Protein AF-A0A821E1M3-F1 (afdb_monomer_lite)

Structure (mmCIF, N/CA/C/O backbone):
data_AF-A0A821E1M3-F1
#
_entry.id   AF-A0A821E1M3-F1
#
loop_
_atom_site.group_PDB
_atom_site.id
_atom_site.type_symbol
_atom_site.label_atom_id
_atom_site.label_alt_id
_atom_site.label_comp_id
_atom_site.label_asym_id
_atom_site.label_entity_id
_atom_site.label_seq_id
_atom_site.pdbx_PDB_ins_code
_atom_site.Cartn_x
_atom_site.Cartn_y
_atom_site.Cartn_z
_atom_site.occupancy
_atom_site.B_iso_or_equiv
_atom_site.auth_seq_id
_atom_site.auth_comp_id
_atom_site.auth_asym_id
_atom_site.auth_atom_id
_atom_site.pdbx_PDB_model_num
ATOM 1 N N . GLU A 1 1 ? -5.994 -6.922 -16.466 1.00 49.75 1 GLU A N 1
ATOM 2 C CA . GLU A 1 1 ? -5.304 -6.009 -17.408 1.00 49.75 1 GLU A CA 1
ATOM 3 C C . GLU A 1 1 ? -4.492 -4.964 -16.639 1.00 49.75 1 GLU A C 1
ATOM 5 O O . GLU A 1 1 ? -5.065 -4.159 -15.914 1.00 49.75 1 GLU A O 1
ATOM 10 N N . ASN A 1 2 ? -3.160 -5.047 -16.750 1.00 57.88 2 ASN A N 1
ATOM 11 C CA . ASN A 1 2 ? -2.098 -4.241 -16.118 1.00 57.88 2 ASN A CA 1
ATOM 12 C C . ASN A 1 2 ? -2.478 -3.516 -14.811 1.00 57.88 2 ASN A C 1
ATOM 14 O O . ASN A 1 2 ? -2.822 -2.329 -14.822 1.00 57.88 2 ASN A O 1
ATOM 18 N N . SER A 1 3 ? -2.377 -4.257 -13.702 1.00 73.56 3 SER A N 1
ATOM 19 C CA . SER A 1 3 ? -2.481 -3.809 -12.301 1.00 73.56 3 SER A CA 1
ATOM 20 C C . SER A 1 3 ? -1.171 -3.228 -11.743 1.00 73.56 3 SER A C 1
ATOM 22 O O . SER A 1 3 ? -1.067 -2.956 -10.548 1.00 73.56 3 SER A O 1
ATOM 24 N N . ALA A 1 4 ? -0.169 -3.040 -12.601 1.00 85.81 4 ALA A N 1
ATOM 25 C CA . ALA A 1 4 ? 1.162 -2.597 -12.226 1.00 85.81 4 ALA A CA 1
ATOM 26 C C . ALA A 1 4 ? 1.682 -1.514 -13.174 1.00 85.81 4 ALA A C 1
ATOM 28 O O . ALA A 1 4 ? 1.262 -1.408 -14.334 1.00 85.81 4 ALA A O 1
ATOM 29 N N . CYS A 1 5 ? 2.619 -0.720 -12.664 1.00 84.88 5 CYS A N 1
ATOM 30 C CA . CYS A 1 5 ? 3.373 0.256 -13.431 1.00 84.88 5 CYS A CA 1
ATOM 31 C C . CYS A 1 5 ? 4.188 -0.450 -14.516 1.00 84.88 5 CYS A C 1
ATOM 33 O O . CYS A 1 5 ? 4.948 -1.366 -14.222 1.00 84.88 5 CYS A O 1
ATOM 35 N N . ILE A 1 6 ? 4.105 0.006 -15.766 1.00 83.06 6 ILE A N 1
ATOM 36 C CA . ILE A 1 6 ? 4.853 -0.619 -16.867 1.00 83.06 6 ILE A CA 1
ATOM 37 C C . ILE A 1 6 ? 6.376 -0.421 -16.757 1.00 83.06 6 ILE A C 1
ATOM 39 O O . ILE A 1 6 ? 7.136 -1.095 -17.442 1.00 83.06 6 ILE A O 1
ATOM 43 N N . MET A 1 7 ? 6.828 0.522 -15.924 1.00 78.19 7 MET A N 1
ATOM 44 C CA . MET A 1 7 ? 8.248 0.837 -15.759 1.00 78.19 7 MET A CA 1
ATOM 45 C C . MET A 1 7 ? 8.900 0.061 -14.624 1.00 78.19 7 MET A C 1
ATOM 47 O O . MET A 1 7 ? 9.846 -0.678 -14.862 1.00 78.19 7 MET A O 1
ATOM 51 N N . CYS A 1 8 ? 8.412 0.233 -13.394 1.00 77.56 8 CYS A N 1
ATOM 52 C CA . CYS A 1 8 ? 8.989 -0.448 -12.236 1.00 77.56 8 CYS A CA 1
ATOM 53 C C . CYS A 1 8 ? 8.358 -1.814 -11.965 1.00 77.56 8 CYS A C 1
ATOM 55 O O . CYS A 1 8 ? 8.806 -2.505 -11.059 1.00 77.56 8 CYS A O 1
ATOM 57 N N . LEU A 1 9 ? 7.287 -2.179 -12.683 1.00 80.62 9 LEU A N 1
ATOM 58 C CA . LEU A 1 9 ? 6.481 -3.383 -12.436 1.00 80.62 9 LEU A CA 1
ATOM 59 C C . LEU A 1 9 ? 5.861 -3.443 -11.028 1.00 80.62 9 LEU A C 1
ATOM 61 O O . LEU A 1 9 ? 5.215 -4.427 -10.677 1.00 80.62 9 LEU A O 1
ATOM 65 N N . GLY A 1 10 ? 5.996 -2.370 -10.246 1.00 79.50 10 GLY A N 1
ATOM 66 C CA . GLY A 1 10 ? 5.374 -2.215 -8.944 1.00 79.50 10 GLY A CA 1
ATOM 67 C C . GLY A 1 10 ? 3.858 -2.142 -9.069 1.00 79.50 10 GLY A C 1
ATOM 68 O O . GLY A 1 10 ? 3.320 -1.524 -9.995 1.00 79.50 10 GLY A O 1
ATOM 69 N N . SER A 1 11 ? 3.173 -2.776 -8.119 1.00 86.38 11 SER A N 1
ATOM 70 C CA . SER A 1 11 ? 1.718 -2.696 -8.015 1.00 86.38 11 SER A CA 1
ATOM 71 C C . SER A 1 11 ? 1.287 -1.256 -7.760 1.00 86.38 11 SER A C 1
ATOM 73 O O . SER A 1 11 ? 1.957 -0.511 -7.042 1.00 86.38 11 SER A O 1
ATOM 75 N N . PHE A 1 12 ? 0.159 -0.862 -8.344 1.00 90.62 12 PHE A N 1
ATOM 76 C CA . PHE A 1 12 ? -0.435 0.426 -8.015 1.00 90.62 12 PHE A CA 1
ATOM 77 C C . PHE A 1 12 ? -0.971 0.435 -6.586 1.00 90.62 12 PHE A C 1
ATOM 79 O O . PHE A 1 12 ? -1.375 -0.594 -6.039 1.00 90.62 12 PHE A O 1
ATOM 86 N N . GLY A 1 13 ? -0.996 1.623 -6.000 1.00 88.94 13 GLY A N 1
ATOM 87 C CA . GLY A 1 13 ? -1.440 1.829 -4.637 1.00 88.94 13 GLY A CA 1
ATOM 88 C C . GLY A 1 13 ? -2.113 3.180 -4.461 1.00 88.94 13 GLY A C 1
ATOM 89 O O . GLY A 1 13 ? -2.442 3.884 -5.417 1.00 88.94 13 GLY A O 1
ATOM 90 N N . ILE A 1 14 ? -2.346 3.499 -3.197 1.00 87.44 14 ILE A N 1
ATOM 91 C CA . ILE A 1 14 ? -3.040 4.710 -2.740 1.00 87.44 14 ILE A CA 1
ATOM 92 C C . ILE A 1 14 ? -2.081 5.728 -2.114 1.00 87.44 14 ILE A C 1
ATOM 94 O O . ILE A 1 14 ? -2.495 6.834 -1.787 1.00 87.44 14 ILE A O 1
ATOM 98 N N . ILE A 1 15 ? -0.818 5.337 -1.934 1.00 88.00 15 ILE A N 1
ATOM 99 C CA . ILE A 1 15 ? 0.273 6.218 -1.525 1.00 88.00 15 ILE A CA 1
ATOM 100 C C . ILE A 1 15 ? 0.736 6.986 -2.755 1.00 88.00 15 ILE A C 1
ATOM 102 O O . ILE A 1 15 ? 0.825 6.387 -3.832 1.00 88.00 15 ILE A O 1
ATOM 106 N N . ASP A 1 16 ? 1.061 8.269 -2.592 1.00 84.44 16 ASP A N 1
ATOM 107 C CA . ASP A 1 16 ? 1.348 9.207 -3.683 1.00 84.44 16 ASP A CA 1
ATOM 108 C C . ASP A 1 16 ? 2.302 8.639 -4.739 1.00 84.44 16 ASP A C 1
ATOM 110 O O . ASP A 1 16 ? 2.003 8.695 -5.931 1.00 84.44 16 ASP A O 1
ATOM 114 N N . GLU A 1 17 ? 3.388 7.984 -4.315 1.00 83.25 17 GLU A N 1
ATOM 115 C CA . GLU A 1 17 ? 4.386 7.347 -5.188 1.00 83.25 17 GLU A CA 1
ATOM 116 C C . GLU A 1 17 ? 3.822 6.246 -6.102 1.00 83.25 17 GLU A C 1
ATOM 118 O O . GLU A 1 17 ? 4.320 6.012 -7.207 1.00 83.25 17 GLU A O 1
ATOM 123 N N . THR A 1 18 ? 2.767 5.571 -5.656 1.00 86.19 18 THR A N 1
ATOM 124 C CA . THR A 1 18 ? 2.186 4.378 -6.289 1.00 86.19 18 THR A CA 1
ATOM 125 C C . THR A 1 18 ? 0.885 4.661 -7.043 1.00 86.19 18 THR A C 1
ATOM 127 O O . THR A 1 18 ? 0.321 3.740 -7.639 1.00 86.19 18 THR A O 1
ATOM 130 N N . ILE A 1 19 ? 0.419 5.918 -7.060 1.00 90.38 19 ILE A N 1
ATOM 131 C CA . ILE A 1 19 ? -0.826 6.307 -7.736 1.00 90.38 19 ILE A CA 1
ATOM 132 C C . ILE A 1 19 ? -0.733 5.991 -9.239 1.00 90.38 19 ILE A C 1
ATOM 134 O O . ILE A 1 19 ? 0.255 6.363 -9.885 1.00 90.38 19 ILE A O 1
ATOM 138 N N . PRO A 1 20 ? -1.748 5.323 -9.822 1.00 92.31 20 PRO A N 1
ATOM 139 C CA . PRO A 1 20 ? -1.766 4.996 -11.239 1.00 92.31 20 PRO A CA 1
ATOM 140 C C . PRO A 1 20 ? -2.030 6.227 -12.110 1.00 92.31 20 PRO A C 1
ATOM 142 O O . PRO A 1 20 ? -3.026 6.933 -11.947 1.00 92.31 20 PRO A O 1
ATOM 145 N N . ARG A 1 21 ? -1.183 6.411 -13.120 1.00 91.81 21 ARG A N 1
ATOM 146 C CA . ARG A 1 21 ? -1.316 7.408 -14.184 1.00 91.81 21 ARG A CA 1
ATOM 147 C C . ARG A 1 21 ? -1.341 6.739 -15.555 1.00 91.81 21 ARG A C 1
ATOM 149 O O . ARG A 1 21 ? -0.713 5.698 -15.736 1.00 91.81 21 ARG A O 1
ATOM 156 N N . GLN A 1 22 ? -2.023 7.321 -16.535 1.00 92.94 22 GLN A N 1
ATOM 157 C CA . GLN A 1 22 ? -2.165 6.772 -17.884 1.00 92.94 22 GLN A CA 1
ATOM 158 C C . GLN A 1 22 ? -1.761 7.765 -18.964 1.00 92.94 22 GLN A C 1
ATOM 160 O O . GLN A 1 22 ? -2.096 8.947 -18.921 1.00 92.94 22 GLN A O 1
ATOM 165 N N . CYS A 1 23 ? -1.057 7.259 -19.978 1.00 90.25 23 CYS A N 1
ATOM 166 C CA . CYS A 1 23 ? -0.763 8.043 -21.164 1.00 90.25 23 CYS A CA 1
ATOM 167 C C . CYS A 1 23 ? -2.062 8.455 -21.873 1.00 90.25 23 CYS A C 1
ATOM 169 O O . CYS A 1 23 ? -2.829 7.594 -22.302 1.00 90.25 23 CYS A O 1
ATOM 171 N N . THR A 1 24 ? -2.249 9.759 -22.078 1.00 90.44 24 THR A N 1
ATOM 172 C CA . THR A 1 24 ? -3.423 10.357 -22.735 1.00 90.44 24 THR A CA 1
ATOM 173 C C . THR A 1 24 ? -3.422 10.174 -24.255 1.00 90.44 24 THR A C 1
ATOM 175 O O . THR A 1 24 ? -4.323 10.635 -24.945 1.00 90.44 24 THR A O 1
ATOM 178 N N . ASN A 1 25 ? -2.395 9.537 -24.830 1.00 88.06 25 ASN A N 1
ATOM 179 C CA . ASN A 1 25 ? -2.466 9.069 -26.212 1.00 88.06 25 ASN A CA 1
ATOM 180 C C . ASN A 1 25 ? -3.356 7.819 -26.262 1.00 88.06 25 ASN A C 1
ATOM 182 O O . ASN A 1 25 ? -2.971 6.766 -25.743 1.00 88.06 25 ASN A O 1
ATOM 186 N N . GLU A 1 26 ? -4.504 7.926 -26.932 1.00 87.19 26 GLU A N 1
ATOM 187 C CA . GLU A 1 26 ? -5.512 6.864 -27.031 1.00 87.19 26 GLU A CA 1
ATOM 188 C C . GLU A 1 26 ? -4.972 5.540 -27.580 1.00 87.19 26 GLU A C 1
ATOM 190 O O . GLU A 1 26 ? -5.452 4.479 -27.184 1.00 87.19 26 GLU A O 1
ATOM 195 N N . LYS A 1 27 ? -3.950 5.583 -28.446 1.00 87.44 27 LYS A N 1
ATOM 196 C CA . LYS A 1 27 ? -3.311 4.381 -29.009 1.00 87.44 27 LYS A CA 1
ATOM 197 C C . LYS A 1 27 ? -2.293 3.741 -28.064 1.00 87.44 27 LYS A C 1
ATOM 199 O O . LYS A 1 27 ? -1.947 2.578 -28.239 1.00 87.44 27 LYS A O 1
ATOM 204 N N . CYS A 1 28 ? -1.783 4.499 -27.093 1.00 87.44 28 CYS A N 1
ATOM 205 C CA . CYS A 1 28 ? -0.753 4.048 -26.163 1.00 87.44 28 CYS A CA 1
ATOM 206 C C . CYS A 1 28 ? -1.369 3.462 -24.897 1.00 87.44 28 CYS A C 1
ATOM 208 O O . CYS A 1 28 ? -1.129 2.298 -24.585 1.00 87.44 28 CYS A O 1
ATOM 210 N N . ARG A 1 29 ? -2.146 4.277 -24.164 1.00 87.00 29 ARG A N 1
ATOM 211 C CA . ARG A 1 29 ? -2.840 3.905 -22.915 1.00 87.00 29 ARG A CA 1
ATOM 212 C C . ARG A 1 29 ? -1.974 3.194 -21.860 1.00 87.00 29 ARG A C 1
ATOM 214 O O . ARG A 1 29 ? -2.522 2.586 -20.940 1.00 87.00 29 ARG A O 1
ATOM 221 N N . GLN A 1 30 ? -0.646 3.296 -21.956 1.00 88.75 30 GLN A N 1
ATOM 222 C CA . GLN A 1 30 ? 0.284 2.700 -20.999 1.00 88.75 30 GLN A CA 1
ATOM 223 C C . GLN A 1 30 ? 0.139 3.354 -19.629 1.00 88.75 30 GLN A C 1
ATOM 225 O O . GLN A 1 30 ? -0.131 4.556 -19.539 1.00 88.75 30 GLN A O 1
ATOM 230 N N . LYS A 1 31 ? 0.305 2.547 -18.578 1.00 90.56 31 LYS A N 1
ATOM 231 C CA . LYS A 1 31 ? 0.095 2.957 -17.191 1.00 90.56 31 LYS A CA 1
ATOM 232 C C . LYS A 1 31 ? 1.420 3.049 -16.437 1.00 90.56 31 LYS A C 1
ATOM 234 O O . LYS A 1 31 ? 2.253 2.150 -16.531 1.00 90.56 31 LYS A O 1
ATOM 239 N N . PHE A 1 32 ? 1.580 4.099 -15.650 1.00 89.31 32 PHE A N 1
ATOM 240 C CA . PHE A 1 32 ? 2.783 4.432 -14.889 1.00 89.31 32 PHE A CA 1
ATOM 241 C C . PHE A 1 32 ? 2.394 4.728 -13.443 1.00 89.31 32 PHE A C 1
ATOM 243 O O . PHE A 1 32 ? 1.283 5.188 -13.205 1.00 89.31 32 PHE A O 1
ATOM 250 N N . CYS A 1 33 ? 3.274 4.490 -12.474 1.00 90.06 33 CYS A N 1
ATOM 251 C CA . CYS A 1 33 ? 3.082 5.046 -11.135 1.00 90.06 33 CYS A CA 1
ATOM 252 C C . CYS A 1 33 ? 3.640 6.474 -11.078 1.00 90.06 33 CYS A C 1
ATOM 254 O O . CYS A 1 33 ? 4.555 6.815 -11.836 1.00 90.06 33 CYS A O 1
ATOM 256 N N . SER A 1 34 ? 3.117 7.303 -10.174 1.00 89.69 34 SER A N 1
ATOM 257 C CA . SER A 1 34 ? 3.588 8.682 -9.988 1.00 89.69 34 SER A CA 1
ATOM 258 C C . SER A 1 34 ? 5.093 8.782 -9.744 1.00 89.69 34 SER A C 1
ATOM 260 O O . SER A 1 34 ? 5.713 9.674 -10.314 1.00 89.69 34 SER A O 1
ATOM 262 N N . LYS A 1 35 ? 5.699 7.854 -8.988 1.00 87.00 35 LYS A N 1
ATOM 263 C CA . LYS A 1 35 ? 7.155 7.817 -8.758 1.00 87.00 35 LYS A CA 1
ATOM 264 C C . LYS A 1 35 ? 7.946 7.695 -10.057 1.00 87.00 35 LYS A C 1
ATOM 266 O O . LYS A 1 35 ? 8.898 8.426 -10.291 1.00 87.00 35 LYS A O 1
ATOM 271 N N . CYS A 1 36 ? 7.539 6.792 -10.946 1.00 82.56 36 CYS A N 1
ATOM 272 C CA . CYS A 1 36 ? 8.212 6.637 -12.234 1.00 82.56 36 CYS A CA 1
ATOM 273 C C . CYS A 1 36 ? 8.020 7.861 -13.137 1.00 82.56 36 CYS A C 1
ATOM 275 O O . CYS A 1 36 ? 8.939 8.235 -13.864 1.00 82.56 36 CYS A O 1
ATOM 277 N N . VAL A 1 37 ? 6.846 8.497 -13.083 1.00 84.38 37 VAL A N 1
ATOM 278 C CA . VAL A 1 37 ? 6.575 9.728 -13.839 1.00 84.38 37 VAL A CA 1
ATOM 279 C C . VAL A 1 37 ? 7.434 10.891 -13.331 1.00 84.38 37 VAL A C 1
ATOM 281 O O . VAL A 1 37 ? 8.034 11.590 -14.148 1.00 84.38 37 VAL A O 1
ATOM 284 N N . SER A 1 38 ? 7.535 11.082 -12.011 1.00 79.81 38 SER A N 1
ATOM 285 C CA . SER A 1 38 ? 8.359 12.144 -11.418 1.00 79.81 38 SER A CA 1
ATOM 286 C C . SER A 1 38 ? 9.844 11.926 -11.696 1.00 79.81 38 SER A C 1
ATOM 288 O O . SER A 1 38 ? 10.532 12.859 -12.103 1.00 79.81 38 SER A O 1
ATOM 290 N N . HIS A 1 39 ? 10.318 10.683 -11.581 1.00 74.44 39 HIS A N 1
ATOM 291 C CA . HIS A 1 39 ? 11.702 10.324 -11.877 1.00 74.44 39 HIS A CA 1
ATOM 292 C C . HIS A 1 39 ? 12.080 10.671 -13.324 1.00 74.44 39 HIS A C 1
ATOM 294 O O . HIS A 1 39 ? 13.080 11.349 -13.532 1.00 74.44 39 HIS A O 1
ATOM 300 N N . ILE A 1 40 ? 11.264 10.304 -14.325 1.00 69.44 40 ILE A N 1
ATOM 301 C CA . ILE A 1 40 ? 11.532 10.662 -15.737 1.00 69.44 40 ILE A CA 1
ATOM 302 C C . ILE A 1 40 ? 11.693 12.174 -15.925 1.00 69.44 40 ILE A C 1
ATOM 304 O O . ILE A 1 40 ? 12.551 12.607 -16.693 1.00 69.44 40 ILE A O 1
ATOM 308 N N . ARG A 1 41 ? 10.887 12.990 -15.237 1.00 65.50 41 ARG A N 1
ATOM 309 C CA . ARG A 1 41 ? 10.993 14.450 -15.345 1.00 65.50 41 ARG A CA 1
ATOM 310 C C . ARG A 1 41 ? 12.334 14.956 -14.811 1.00 65.50 41 ARG A C 1
ATOM 312 O O . ARG A 1 41 ? 12.962 15.777 -15.473 1.00 65.50 41 ARG A O 1
ATOM 319 N N . ILE A 1 42 ? 12.781 14.441 -13.664 1.00 60.59 42 ILE A N 1
ATOM 320 C CA . ILE A 1 42 ? 14.098 14.777 -13.101 1.00 60.59 42 ILE A CA 1
ATOM 321 C C . ILE A 1 42 ? 15.203 14.405 -14.105 1.00 60.59 42 ILE A C 1
ATOM 323 O O . ILE A 1 42 ? 16.077 15.228 -14.374 1.00 60.59 42 ILE A O 1
ATOM 327 N N . TYR A 1 43 ? 15.112 13.230 -14.744 1.00 57.78 43 TYR A N 1
ATOM 328 C CA . TYR A 1 43 ? 16.082 12.785 -15.760 1.00 57.78 43 TYR A CA 1
ATOM 329 C C . TYR A 1 43 ? 16.135 13.662 -17.002 1.00 57.78 43 TYR A C 1
ATOM 331 O O . TYR A 1 43 ? 17.215 13.915 -17.532 1.00 57.78 43 TYR A O 1
ATOM 339 N N . ASN A 1 44 ? 14.989 14.152 -17.471 1.00 56.19 44 ASN A N 1
ATOM 340 C CA . ASN A 1 44 ? 14.963 15.037 -18.630 1.00 56.19 44 ASN A CA 1
ATOM 341 C C . ASN A 1 44 ? 15.497 16.446 -18.288 1.00 56.19 44 ASN A C 1
ATOM 343 O O . ASN A 1 44 ? 15.669 17.266 -19.184 1.00 56.19 44 ASN A O 1
ATOM 347 N N . GLY A 1 45 ? 15.812 16.733 -17.022 1.00 57.12 45 GLY A N 1
ATOM 348 C CA . GLY A 1 45 ? 16.089 18.069 -16.514 1.00 57.12 45 GLY A CA 1
ATOM 349 C C . GLY A 1 45 ? 14.776 18.771 -16.184 1.00 57.12 45 GLY A C 1
ATOM 350 O O . GLY A 1 45 ? 13.841 18.748 -16.980 1.00 57.12 45 GLY A O 1
ATOM 351 N N . ASN A 1 46 ? 14.704 19.425 -15.021 1.00 59.34 46 ASN A N 1
ATOM 352 C CA . ASN A 1 46 ? 13.467 19.985 -14.443 1.00 59.34 46 ASN A CA 1
ATOM 353 C C . ASN A 1 46 ? 12.647 20.908 -15.379 1.00 59.34 46 ASN A C 1
ATOM 355 O O . ASN A 1 46 ? 11.459 21.126 -15.133 1.00 59.34 46 ASN A O 1
ATOM 359 N N . ASN A 1 47 ? 13.260 21.392 -16.466 1.00 63.59 47 ASN A N 1
ATOM 360 C CA . ASN A 1 47 ? 12.668 22.256 -17.488 1.00 63.59 47 ASN A CA 1
ATOM 361 C C . ASN A 1 47 ? 12.256 21.538 -18.786 1.00 63.59 47 ASN A C 1
ATOM 363 O O . ASN A 1 47 ? 11.886 22.210 -19.748 1.00 63.59 47 ASN A O 1
ATOM 367 N N . ARG A 1 48 ? 12.345 20.207 -18.870 1.00 64.88 48 ARG A N 1
ATOM 368 C CA . ARG A 1 48 ? 11.937 19.465 -20.069 1.00 64.88 48 ARG A CA 1
ATOM 369 C C . ARG A 1 48 ? 10.562 18.813 -19.903 1.00 64.88 48 ARG A C 1
ATOM 371 O O . ARG A 1 48 ? 10.230 18.339 -18.815 1.00 64.88 48 ARG A O 1
ATOM 378 N N . PRO A 1 49 ? 9.771 18.763 -20.989 1.00 71.19 49 PRO A N 1
ATOM 379 C CA . PRO A 1 49 ? 8.497 18.061 -21.006 1.00 71.19 49 PRO A CA 1
ATOM 380 C C . PRO A 1 49 ? 8.682 16.576 -20.665 1.00 71.19 49 PRO A C 1
ATOM 382 O O . PRO A 1 49 ? 9.663 15.940 -21.069 1.00 71.19 49 PRO A O 1
ATOM 385 N N . PHE A 1 50 ? 7.724 15.992 -19.940 1.00 79.75 50 PHE A N 1
ATOM 386 C CA . PHE A 1 50 ? 7.663 14.536 -19.833 1.00 79.75 50 PHE A CA 1
ATOM 387 C C . PHE A 1 50 ? 7.360 13.969 -21.223 1.00 79.75 50 PHE A C 1
ATOM 389 O O . PHE A 1 50 ? 6.418 14.402 -21.885 1.00 79.75 50 PHE A O 1
ATOM 396 N N . GLN A 1 51 ? 8.124 12.971 -21.659 1.00 81.88 51 GLN A N 1
ATOM 397 C CA . GLN A 1 51 ? 7.880 12.273 -22.915 1.00 81.88 51 GLN A CA 1
ATOM 398 C C . GLN A 1 51 ? 7.580 10.804 -22.628 1.00 81.88 51 GLN A C 1
ATOM 400 O O . GLN A 1 51 ? 8.344 10.103 -21.964 1.00 81.88 51 GLN A O 1
ATOM 405 N N . CYS A 1 52 ? 6.448 10.315 -23.132 1.00 82.06 52 CYS A N 1
ATOM 406 C CA . CYS A 1 52 ? 6.097 8.910 -22.993 1.00 82.06 52 CYS A CA 1
ATOM 407 C C . CYS A 1 52 ? 7.071 8.047 -23.806 1.00 82.06 52 CYS A C 1
ATOM 409 O O . CYS A 1 52 ? 7.016 8.055 -25.029 1.00 82.06 52 CYS A O 1
ATOM 411 N N . MET A 1 53 ? 7.875 7.217 -23.146 1.00 79.19 53 MET A N 1
ATOM 412 C CA . MET A 1 53 ? 8.854 6.333 -23.806 1.00 79.19 53 MET A CA 1
ATOM 413 C C . MET A 1 53 ? 8.267 5.309 -24.799 1.00 79.19 53 MET A C 1
ATOM 415 O O . MET A 1 53 ? 9.011 4.694 -25.551 1.00 79.19 53 MET A O 1
ATOM 419 N N . TYR A 1 54 ? 6.944 5.111 -24.811 1.00 81.19 54 TYR A N 1
ATOM 420 C CA . TYR A 1 54 ? 6.281 4.121 -25.668 1.00 81.19 54 TYR A CA 1
ATOM 421 C C . TYR A 1 54 ? 5.682 4.710 -26.945 1.00 81.19 54 TYR A C 1
ATOM 423 O O . TYR A 1 54 ? 5.747 4.089 -28.000 1.00 81.19 54 TYR A O 1
ATOM 431 N N . CYS A 1 55 ? 5.049 5.880 -26.853 1.00 82.88 55 CYS A N 1
ATOM 432 C CA . CYS A 1 55 ? 4.406 6.529 -28.002 1.00 82.88 55 CYS A CA 1
ATOM 433 C C . CYS A 1 55 ? 5.013 7.885 -28.349 1.00 82.88 55 CYS A C 1
ATOM 435 O O . CYS A 1 55 ? 4.486 8.570 -29.220 1.00 82.88 55 CYS A O 1
ATOM 437 N N . LEU A 1 56 ? 6.062 8.281 -27.625 1.00 83.50 56 LEU A N 1
ATOM 438 C CA . LEU A 1 56 ? 6.800 9.533 -27.771 1.00 83.50 56 LEU A CA 1
ATOM 439 C C . LEU A 1 56 ? 5.936 10.795 -27.633 1.00 83.50 56 LEU A C 1
ATOM 441 O O . LEU A 1 56 ? 6.375 11.886 -27.974 1.00 83.50 56 LEU A O 1
ATOM 445 N N . LYS A 1 57 ? 4.713 10.674 -27.089 1.00 83.62 57 LYS A N 1
ATOM 446 C CA . LYS A 1 57 ? 3.874 11.833 -26.768 1.00 83.62 57 LYS A CA 1
ATOM 447 C C . LYS A 1 57 ? 4.568 12.676 -25.706 1.00 83.62 57 LYS A C 1
ATOM 449 O O . LYS A 1 57 ? 4.827 12.180 -24.607 1.00 83.62 57 LYS A O 1
ATOM 454 N N . GLU A 1 58 ? 4.803 13.934 -26.039 1.00 84.94 58 GLU A N 1
ATOM 455 C CA . G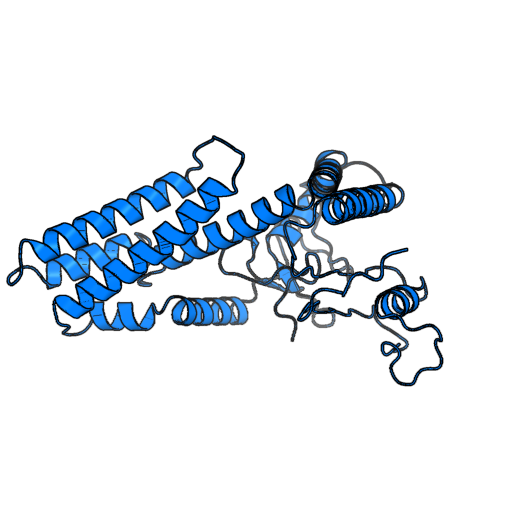LU A 1 58 ? 5.295 14.954 -25.124 1.00 84.94 58 GLU A CA 1
ATOM 456 C C . GLU A 1 58 ? 4.135 15.598 -24.366 1.00 84.94 58 GLU A C 1
ATOM 458 O O . GLU A 1 58 ? 3.036 15.789 -24.894 1.00 84.94 58 GLU A O 1
ATOM 463 N N . TYR A 1 59 ? 4.389 15.898 -23.101 1.00 83.75 59 TYR A N 1
ATOM 464 C CA . TYR A 1 59 ? 3.474 16.566 -22.192 1.00 83.75 59 TYR A CA 1
ATOM 465 C C . TYR A 1 59 ? 4.100 17.903 -21.812 1.00 83.75 59 TYR A C 1
ATOM 467 O O . TYR A 1 59 ? 5.297 17.923 -21.539 1.00 83.75 59 TYR A O 1
ATOM 475 N N . PRO A 1 60 ? 3.330 19.003 -21.760 1.00 82.56 60 PRO A N 1
ATOM 476 C CA . PRO A 1 60 ? 3.830 20.285 -21.267 1.00 82.56 60 PRO A CA 1
ATOM 477 C C . PRO A 1 60 ? 4.566 20.153 -19.925 1.00 82.56 60 PRO A C 1
ATOM 479 O O . PRO A 1 60 ? 4.305 19.222 -19.169 1.00 82.56 60 PRO A O 1
ATOM 482 N N . ILE A 1 61 ? 5.457 21.099 -19.617 1.00 71.88 61 ILE A N 1
ATOM 483 C CA . ILE A 1 61 ? 6.365 21.047 -18.453 1.00 71.88 61 ILE A CA 1
ATOM 484 C C . ILE A 1 61 ? 5.620 20.786 -17.128 1.00 71.88 61 ILE A C 1
ATOM 486 O O . ILE A 1 61 ? 6.136 20.067 -16.278 1.00 71.88 61 ILE A O 1
ATOM 490 N N . ASP A 1 62 ? 4.381 21.262 -16.989 1.00 73.50 62 ASP A N 1
ATOM 491 C CA . ASP A 1 62 ? 3.553 21.087 -15.783 1.00 73.50 62 ASP A CA 1
ATOM 492 C C . ASP A 1 62 ? 2.393 20.101 -15.968 1.00 73.50 62 ASP A C 1
ATOM 494 O O . ASP A 1 62 ? 1.419 20.094 -15.218 1.00 73.50 62 ASP A O 1
ATOM 498 N N . CYS A 1 63 ? 2.482 19.261 -16.992 1.00 77.75 63 CYS A N 1
ATOM 499 C CA . CYS A 1 63 ? 1.490 18.250 -17.306 1.00 77.75 63 CYS A CA 1
ATOM 500 C C . CYS A 1 63 ? 2.098 16.856 -17.211 1.00 77.75 63 CYS A C 1
ATOM 502 O O . CYS A 1 63 ? 3.254 16.607 -17.550 1.00 77.75 63 CYS A O 1
ATOM 504 N N . TYR A 1 64 ? 1.260 15.914 -16.801 1.00 80.31 64 TYR A N 1
ATOM 505 C CA . TYR A 1 64 ? 1.629 14.518 -16.648 1.00 80.31 64 TYR A CA 1
ATOM 506 C C . TYR A 1 64 ? 0.602 13.630 -17.343 1.00 80.31 64 TYR A C 1
ATOM 508 O O . TYR A 1 64 ? -0.507 14.080 -17.644 1.00 80.31 64 TYR A O 1
ATOM 516 N N . PRO A 1 65 ? 0.934 12.347 -17.554 1.00 86.19 65 PRO A N 1
ATOM 517 C CA . PRO A 1 65 ? -0.077 11.316 -17.718 1.00 86.19 65 PRO A CA 1
ATOM 518 C C . PRO A 1 65 ? -1.187 11.473 -16.660 1.00 86.19 65 PRO A C 1
ATOM 520 O O . PRO A 1 65 ? -0.908 11.735 -15.481 1.00 86.19 65 PRO A O 1
ATOM 523 N N . GLU A 1 66 ? -2.437 11.345 -17.100 1.00 90.38 66 GLU A N 1
ATOM 524 C CA . GLU A 1 66 ? -3.626 11.592 -16.279 1.00 90.38 66 GLU A CA 1
ATOM 525 C C . GLU A 1 66 ? -3.762 10.540 -15.181 1.00 90.38 66 GLU A C 1
ATOM 527 O O . GLU A 1 66 ? -3.488 9.362 -15.408 1.00 90.38 66 GLU A O 1
ATOM 532 N N . GLU A 1 67 ? -4.201 10.946 -13.990 1.00 91.06 67 GLU A N 1
ATOM 533 C CA . GLU A 1 67 ? -4.544 9.990 -12.936 1.00 91.06 67 GLU A CA 1
ATOM 534 C C . GLU A 1 67 ? -5.734 9.130 -13.358 1.00 91.06 67 GLU A C 1
ATOM 536 O O . GLU A 1 67 ? -6.763 9.623 -13.823 1.00 91.06 67 GLU A O 1
ATOM 541 N N . ILE A 1 68 ? -5.613 7.820 -13.157 1.00 91.94 68 ILE A N 1
ATOM 542 C CA . ILE A 1 68 ? -6.686 6.884 -13.486 1.00 91.94 68 ILE A CA 1
ATOM 543 C C . ILE A 1 68 ? -7.650 6.825 -12.300 1.00 91.94 68 ILE A C 1
ATOM 545 O O . ILE A 1 68 ? -7.590 5.896 -11.495 1.00 91.94 68 ILE A O 1
ATOM 549 N N . ASN A 1 69 ? -8.543 7.810 -12.185 1.00 90.12 69 ASN A N 1
ATOM 550 C CA . ASN A 1 69 ? -9.457 7.941 -11.039 1.00 90.12 69 ASN A CA 1
ATOM 551 C C . ASN A 1 69 ? -10.288 6.675 -10.772 1.00 90.12 69 ASN A C 1
ATOM 553 O O . ASN A 1 69 ? -10.422 6.265 -9.624 1.00 90.12 69 ASN A O 1
ATOM 557 N N . ILE A 1 70 ? -10.770 6.005 -11.825 1.00 90.50 70 ILE A N 1
ATOM 558 C CA . ILE A 1 70 ? -11.524 4.746 -11.697 1.00 90.50 70 ILE A CA 1
ATOM 559 C C . ILE A 1 70 ? -10.663 3.660 -11.036 1.00 90.50 70 ILE A C 1
ATOM 561 O O . ILE A 1 70 ? -11.113 2.987 -10.113 1.00 90.50 70 ILE A O 1
ATOM 565 N N . LEU A 1 71 ? -9.408 3.507 -11.470 1.00 90.00 71 LEU A N 1
ATOM 566 C CA . LEU A 1 71 ? -8.496 2.516 -10.897 1.00 90.00 71 LEU A CA 1
ATOM 567 C C . LEU A 1 71 ? -8.080 2.904 -9.474 1.00 90.00 71 LEU A C 1
ATOM 569 O O . LEU A 1 71 ? -8.004 2.043 -8.609 1.00 90.00 71 LEU A O 1
ATOM 573 N N . LYS A 1 72 ? -7.862 4.195 -9.208 1.00 90.12 72 LYS A N 1
ATOM 574 C CA . LYS A 1 72 ? -7.589 4.717 -7.862 1.00 90.12 72 LYS A CA 1
ATOM 575 C C . LYS A 1 72 ? -8.728 4.375 -6.896 1.00 90.12 72 LYS A C 1
ATOM 577 O O . LYS A 1 72 ? -8.465 3.896 -5.799 1.00 90.12 72 LYS A O 1
ATOM 582 N N . GLN A 1 73 ? -9.979 4.541 -7.329 1.00 91.31 73 GLN A N 1
ATOM 583 C CA . GLN A 1 73 ? -11.160 4.175 -6.547 1.00 91.31 73 GLN A CA 1
ATOM 584 C C . GLN A 1 73 ? -11.280 2.657 -6.350 1.00 91.31 73 GLN A C 1
ATOM 586 O O . GLN A 1 73 ? -11.586 2.212 -5.249 1.00 91.31 73 GLN A O 1
ATOM 591 N N . GLN A 1 74 ? -10.994 1.852 -7.380 1.00 91.81 74 GLN A N 1
ATOM 592 C CA . GLN A 1 74 ? -10.953 0.389 -7.253 1.00 91.81 74 GLN A CA 1
ATOM 593 C C . GLN A 1 74 ? -9.913 -0.058 -6.221 1.00 91.81 74 GLN A C 1
ATOM 595 O O . GLN A 1 74 ? -10.247 -0.804 -5.308 1.00 91.81 74 GLN A O 1
ATOM 600 N N . ILE A 1 75 ? -8.686 0.465 -6.307 1.00 91.75 75 ILE A N 1
ATOM 601 C CA . ILE A 1 75 ? -7.624 0.156 -5.342 1.00 91.75 75 ILE A CA 1
ATOM 602 C C . ILE A 1 75 ? -8.045 0.599 -3.937 1.00 91.75 75 ILE A C 1
ATOM 604 O O . ILE A 1 75 ? -7.821 -0.140 -2.983 1.00 91.75 75 ILE A O 1
ATOM 608 N N . TRP A 1 76 ? -8.667 1.774 -3.790 1.00 92.81 76 TRP A N 1
ATOM 609 C CA . TRP A 1 76 ? -9.179 2.235 -2.496 1.00 92.81 76 TRP A CA 1
ATOM 610 C C . TRP A 1 76 ? -10.204 1.263 -1.904 1.00 92.81 76 TRP A C 1
ATOM 612 O O . TRP A 1 76 ? -10.065 0.856 -0.752 1.00 92.81 76 TRP A O 1
ATOM 622 N N . ASN A 1 77 ? -11.173 0.813 -2.704 1.00 92.44 77 ASN A N 1
ATOM 623 C CA . ASN A 1 77 ? -12.162 -0.181 -2.283 1.00 92.44 77 ASN A CA 1
ATOM 624 C C . ASN A 1 77 ? -11.502 -1.508 -1.879 1.00 92.44 77 ASN A C 1
ATOM 626 O O . ASN A 1 77 ? -11.849 -2.081 -0.846 1.00 92.44 77 ASN A O 1
ATOM 630 N N . ASP A 1 78 ? -10.490 -1.956 -2.627 1.00 92.44 78 ASP A N 1
ATOM 631 C CA . ASP A 1 78 ? -9.711 -3.143 -2.267 1.00 92.44 78 ASP A CA 1
ATOM 632 C C . ASP A 1 78 ? -9.006 -2.960 -0.913 1.00 92.44 78 ASP A C 1
ATOM 634 O O . ASP A 1 78 ? -8.919 -3.906 -0.127 1.00 92.44 78 ASP A O 1
ATOM 638 N N . LYS A 1 79 ? -8.532 -1.744 -0.592 1.00 92.75 79 LYS A N 1
ATOM 639 C CA . LYS A 1 79 ? -7.945 -1.439 0.725 1.00 92.75 79 LYS A CA 1
ATOM 640 C C . LYS A 1 79 ? -8.993 -1.421 1.832 1.00 92.75 79 LYS A C 1
ATOM 642 O O . LYS A 1 79 ? -8.729 -1.985 2.893 1.00 92.75 79 LYS A O 1
ATOM 647 N N . LEU A 1 80 ? -10.177 -0.855 1.595 1.00 93.50 80 LEU A N 1
ATOM 648 C CA . LEU A 1 80 ? -11.286 -0.898 2.556 1.00 93.50 80 LEU A CA 1
ATOM 649 C C . LEU A 1 80 ? -11.630 -2.346 2.937 1.00 93.50 80 LEU A C 1
ATOM 651 O O . LEU A 1 80 ? -11.803 -2.643 4.120 1.00 93.50 80 LEU A O 1
ATOM 655 N N . ILE A 1 81 ? -11.637 -3.258 1.958 1.00 93.06 81 ILE A N 1
ATOM 656 C CA . ILE A 1 81 ? -11.860 -4.695 2.179 1.00 93.06 81 ILE A CA 1
ATOM 657 C C . ILE A 1 81 ? -10.665 -5.337 2.896 1.00 93.06 81 ILE A C 1
ATOM 659 O O . ILE A 1 81 ? -10.850 -5.964 3.939 1.00 93.06 81 ILE A O 1
ATOM 663 N N . LYS A 1 82 ? -9.437 -5.157 2.382 1.00 93.00 82 LYS A N 1
ATOM 664 C CA . LYS A 1 82 ? -8.195 -5.727 2.948 1.00 93.00 82 LYS A CA 1
ATOM 665 C C . LYS A 1 82 ? -8.039 -5.393 4.430 1.00 93.00 82 LYS A C 1
ATOM 667 O O . LYS A 1 82 ? -7.644 -6.248 5.219 1.00 93.00 82 LYS A O 1
ATOM 672 N N . TYR A 1 83 ? -8.336 -4.150 4.797 1.00 94.69 83 TYR A N 1
ATOM 673 C CA . TYR A 1 83 ? -8.232 -3.657 6.165 1.00 94.69 83 TYR A CA 1
ATOM 674 C C . TYR A 1 83 ? -9.555 -3.730 6.926 1.00 94.69 83 TYR A C 1
ATOM 676 O O . TYR A 1 83 ? -9.616 -3.254 8.048 1.00 94.69 83 TYR A O 1
ATOM 684 N N . GLY A 1 84 ? -10.613 -4.331 6.374 1.00 94.19 84 GLY A N 1
ATOM 685 C CA . GLY A 1 84 ? -11.897 -4.513 7.056 1.00 94.19 84 GLY A CA 1
ATOM 686 C C . GLY A 1 84 ? -12.549 -3.218 7.555 1.00 94.19 84 GLY A C 1
ATOM 687 O O . GLY A 1 84 ? -13.269 -3.258 8.551 1.00 94.19 84 GLY A O 1
ATOM 688 N N . ILE A 1 85 ? -12.297 -2.086 6.896 1.00 96.12 85 ILE A N 1
ATOM 689 C CA . ILE A 1 85 ? -12.782 -0.765 7.318 1.00 96.12 85 ILE A CA 1
ATOM 690 C C . ILE A 1 85 ? -14.296 -0.633 7.153 1.00 96.12 85 ILE A C 1
ATOM 692 O O . ILE A 1 85 ? -14.920 0.083 7.925 1.00 96.12 85 ILE A O 1
ATOM 696 N N . GLU A 1 86 ? -14.920 -1.379 6.241 1.00 94.25 86 GLU A N 1
ATOM 697 C CA . GLU A 1 86 ? -16.388 -1.421 6.137 1.00 94.25 86 GLU A CA 1
ATOM 698 C C . GLU A 1 86 ? -17.051 -1.890 7.440 1.00 94.25 86 GLU A C 1
ATOM 700 O O . GLU A 1 86 ? -18.059 -1.335 7.878 1.00 94.25 86 GLU A O 1
ATOM 705 N N . ARG A 1 87 ? -16.438 -2.859 8.132 1.00 94.38 87 ARG A N 1
ATOM 706 C CA . ARG A 1 87 ? -16.904 -3.281 9.459 1.00 94.38 87 ARG A CA 1
ATOM 707 C C . ARG A 1 87 ? -16.734 -2.159 10.480 1.00 94.38 87 ARG A C 1
ATOM 709 O O . ARG A 1 87 ? -17.648 -1.908 11.257 1.00 94.38 87 ARG A O 1
ATOM 716 N N . THR A 1 88 ? -15.591 -1.480 10.465 1.00 96.19 88 THR A N 1
ATOM 717 C CA . THR A 1 88 ? -15.322 -0.337 11.346 1.00 96.19 88 THR A CA 1
ATOM 718 C C . THR A 1 88 ? -16.340 0.789 11.116 1.00 96.19 88 THR A C 1
ATOM 720 O O . THR A 1 88 ? -16.915 1.298 12.074 1.00 96.19 88 THR A O 1
ATOM 723 N N . LYS A 1 89 ? -16.654 1.117 9.855 1.00 95.31 89 LYS A N 1
ATOM 724 C CA . LYS A 1 89 ? -17.699 2.083 9.470 1.00 95.31 89 LYS A CA 1
ATOM 725 C C . LYS A 1 89 ? -19.060 1.701 10.040 1.00 95.31 89 LYS A C 1
ATOM 727 O O . LYS A 1 89 ? -19.734 2.547 10.625 1.00 95.31 89 LYS A O 1
ATOM 732 N N . HIS A 1 90 ? -19.443 0.432 9.919 1.00 94.94 90 HIS A N 1
ATOM 733 C CA . HIS A 1 90 ? -20.686 -0.067 10.502 1.00 94.94 90 HIS A CA 1
ATOM 734 C C . HIS A 1 90 ? -20.707 0.131 12.025 1.00 94.94 90 HIS A C 1
ATOM 736 O O . HIS A 1 90 ? -21.600 0.797 12.536 1.00 94.94 90 HIS A O 1
ATOM 742 N N . LEU A 1 91 ? -19.671 -0.325 12.738 1.00 94.62 91 LEU A N 1
ATOM 743 C CA . LEU A 1 91 ? 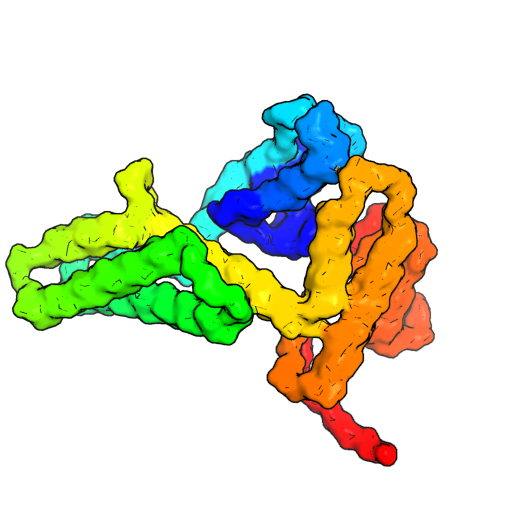-19.577 -0.199 14.201 1.00 94.62 91 LEU A CA 1
ATOM 744 C C . LEU A 1 91 ? -19.641 1.253 14.697 1.00 94.62 91 LEU A C 1
ATOM 746 O O . LEU A 1 91 ? -20.189 1.520 15.765 1.00 94.62 91 LEU A O 1
ATOM 750 N N . LEU A 1 92 ? -19.086 2.194 13.932 1.00 94.44 92 LEU A N 1
ATOM 751 C CA . LEU A 1 92 ? -19.094 3.613 14.282 1.00 94.44 92 LEU A CA 1
ATOM 752 C C . LEU A 1 92 ? -20.433 4.308 14.002 1.00 94.44 92 LEU A C 1
ATOM 754 O O . LEU A 1 92 ? -20.715 5.327 14.625 1.00 94.44 92 LEU A O 1
ATOM 758 N N . THR A 1 93 ? -21.254 3.778 13.093 1.00 93.25 93 THR A N 1
ATOM 759 C CA . THR A 1 93 ? -22.507 4.420 12.650 1.00 93.25 93 THR A CA 1
ATOM 760 C C . THR A 1 93 ? -23.766 3.760 13.200 1.00 93.25 93 THR A C 1
ATOM 762 O O . THR A 1 93 ? -24.812 4.404 13.270 1.00 93.25 93 THR A O 1
ATOM 765 N N . THR A 1 94 ? -23.694 2.495 13.612 1.00 92.12 94 THR A N 1
ATOM 766 C CA . THR A 1 94 ? -24.836 1.753 14.152 1.00 92.12 94 THR A CA 1
ATOM 767 C C . THR A 1 94 ? -24.691 1.494 15.645 1.00 92.12 94 THR A C 1
ATOM 769 O O . THR A 1 94 ? -23.644 1.711 16.257 1.00 92.12 94 THR A O 1
ATOM 772 N N . ASN A 1 95 ? -25.763 1.006 16.267 1.00 88.38 95 ASN A N 1
ATOM 773 C CA . ASN A 1 95 ? -25.661 0.444 17.607 1.00 88.38 95 ASN A CA 1
ATOM 774 C C . ASN A 1 95 ? -24.767 -0.800 17.545 1.00 88.38 95 ASN A C 1
ATOM 776 O O . ASN A 1 95 ? -25.034 -1.713 16.768 1.00 88.38 95 ASN A O 1
ATOM 780 N N . CYS A 1 96 ? -23.713 -0.814 18.352 1.00 90.06 96 CYS A N 1
ATOM 781 C CA . CYS A 1 96 ? -22.818 -1.948 18.539 1.00 90.06 96 CYS A CA 1
ATOM 782 C C . CYS A 1 96 ? -22.643 -2.174 20.037 1.00 90.06 96 CYS A C 1
ATOM 784 O O . CYS A 1 96 ? -22.909 -1.269 20.837 1.00 90.06 96 CYS A O 1
ATOM 786 N N . ASP A 1 97 ? -22.184 -3.355 20.434 1.00 90.12 97 ASP A N 1
ATOM 787 C CA . ASP A 1 97 ? -21.823 -3.567 21.831 1.00 90.12 97 ASP A CA 1
ATOM 788 C C . ASP A 1 97 ? -20.389 -3.069 22.130 1.00 90.12 97 ASP A C 1
ATOM 790 O O . ASP A 1 97 ? -19.561 -2.838 21.240 1.00 90.12 97 ASP A O 1
ATOM 794 N N . LEU A 1 98 ? -20.087 -2.869 23.417 1.00 90.69 98 LEU A N 1
ATOM 795 C CA . LEU A 1 98 ? -18.768 -2.412 23.874 1.00 90.69 98 LEU A CA 1
ATOM 796 C C . LEU A 1 98 ? -17.648 -3.404 23.505 1.00 90.69 98 LEU A C 1
ATOM 798 O O . LEU A 1 98 ? -16.506 -3.003 23.274 1.00 90.69 98 LEU A O 1
ATOM 802 N N . LYS A 1 99 ? -17.957 -4.706 23.477 1.00 91.69 99 LYS A N 1
ATOM 803 C CA . LYS A 1 99 ? -16.984 -5.771 23.213 1.00 91.69 99 LYS A CA 1
ATOM 804 C C . LYS A 1 99 ? -16.587 -5.793 21.740 1.00 91.69 99 LYS A C 1
ATOM 806 O O . LYS A 1 99 ? -15.410 -5.983 21.446 1.00 91.69 99 LYS A O 1
ATOM 811 N N . GLU A 1 100 ? -17.534 -5.575 20.836 1.00 94.12 100 GLU A N 1
ATOM 812 C CA . GLU A 1 100 ? -17.329 -5.465 19.395 1.00 94.12 100 GLU A CA 1
ATOM 813 C C . GLU A 1 100 ? -16.437 -4.275 19.063 1.00 94.12 100 GLU A C 1
ATOM 815 O O . GLU A 1 100 ? -15.441 -4.444 18.358 1.00 94.12 100 GLU A O 1
ATOM 820 N N . LEU A 1 101 ? -16.741 -3.104 19.634 1.00 94.56 101 LEU A N 1
ATOM 821 C CA . LEU A 1 101 ? -15.919 -1.907 19.465 1.00 94.56 101 LEU A CA 1
ATOM 822 C C . LEU A 1 101 ? -14.498 -2.138 19.996 1.00 94.56 101 LEU A C 1
ATOM 824 O O . LEU A 1 101 ? -13.522 -1.896 19.289 1.00 94.56 101 LEU A O 1
ATOM 828 N N . HIS A 1 102 ? -14.367 -2.674 21.214 1.00 94.88 102 HIS A N 1
ATOM 829 C CA . HIS A 1 102 ? -13.065 -3.008 21.794 1.00 94.88 102 HIS A CA 1
ATOM 830 C C . HIS A 1 102 ? -12.273 -3.981 20.905 1.00 94.88 102 HIS A C 1
ATOM 832 O O . HIS A 1 102 ? -11.069 -3.807 20.711 1.00 94.88 102 HIS A O 1
ATOM 838 N N . PHE A 1 103 ? -12.926 -5.022 20.381 1.00 95.81 103 PHE A N 1
ATOM 839 C CA . PHE A 1 103 ? -12.282 -6.010 19.518 1.00 95.81 103 PHE A CA 1
ATOM 840 C C . PHE A 1 103 ? -11.759 -5.387 18.220 1.00 95.81 103 PHE A C 1
ATOM 842 O O . PHE A 1 103 ? -10.632 -5.686 17.825 1.00 95.81 103 PHE A O 1
ATOM 849 N N . ASP A 1 104 ? -12.541 -4.518 17.576 1.00 97.31 104 ASP A N 1
ATOM 850 C CA . ASP A 1 104 ? -12.135 -3.854 16.332 1.00 97.31 104 ASP A CA 1
ATOM 851 C C . ASP A 1 104 ? -10.943 -2.911 16.563 1.00 97.31 104 ASP A C 1
ATOM 853 O O . ASP A 1 104 ? -9.927 -3.022 15.871 1.00 97.31 104 ASP A O 1
ATOM 857 N N . ILE A 1 105 ? -10.991 -2.086 17.618 1.00 97.19 105 ILE A N 1
ATOM 858 C CA . ILE A 1 105 ? -9.890 -1.182 17.997 1.00 97.19 105 ILE A CA 1
ATOM 859 C C . ILE A 1 105 ? -8.605 -1.974 18.270 1.00 97.19 105 ILE A C 1
ATOM 861 O O . ILE A 1 105 ? -7.533 -1.636 17.758 1.00 97.19 105 ILE A O 1
ATOM 865 N N . ASP A 1 106 ? -8.697 -3.056 19.048 1.00 96.06 106 ASP A N 1
ATOM 866 C CA . ASP A 1 106 ? -7.542 -3.897 19.361 1.00 96.06 106 ASP A CA 1
ATOM 867 C C . ASP A 1 106 ? -6.998 -4.632 18.128 1.00 96.06 106 ASP A C 1
ATOM 869 O O . ASP A 1 106 ? -5.782 -4.789 17.998 1.00 96.06 106 ASP A O 1
ATOM 873 N N . CYS A 1 107 ? -7.865 -5.023 17.190 1.00 97.19 107 CYS A N 1
ATOM 874 C CA . CYS A 1 107 ? -7.455 -5.586 15.907 1.00 97.19 107 CYS A CA 1
ATOM 875 C C . CYS A 1 107 ? -6.623 -4.580 15.096 1.00 97.19 107 CYS A C 1
ATOM 877 O O . CYS A 1 107 ? -5.507 -4.912 14.685 1.00 97.19 107 CYS A O 1
ATOM 879 N N . ARG A 1 108 ? -7.098 -3.332 14.940 1.00 97.12 108 ARG A N 1
ATOM 880 C CA . ARG A 1 108 ? -6.357 -2.276 14.219 1.00 97.12 108 ARG A CA 1
ATOM 881 C C . ARG A 1 108 ? -5.026 -1.959 14.868 1.00 97.12 108 ARG A C 1
ATOM 883 O O . ARG A 1 108 ? -4.009 -1.896 14.174 1.00 97.12 108 ARG A O 1
ATOM 890 N N . ARG A 1 109 ? -5.028 -1.825 16.195 1.00 97.81 109 ARG A N 1
ATOM 891 C CA . ARG A 1 109 ? -3.823 -1.580 16.987 1.00 97.81 109 ARG A CA 1
ATOM 892 C C . ARG A 1 109 ? -2.793 -2.688 16.789 1.00 97.81 109 ARG A C 1
ATOM 894 O O . ARG A 1 109 ? -1.639 -2.390 16.500 1.00 97.81 109 ARG A O 1
ATOM 901 N N . ARG A 1 110 ? -3.196 -3.958 16.920 1.00 96.19 110 ARG A N 1
ATOM 902 C CA . ARG A 1 110 ? -2.294 -5.110 16.741 1.00 96.19 110 ARG A CA 1
ATOM 903 C C . ARG A 1 110 ? -1.742 -5.193 15.322 1.00 96.19 110 ARG A C 1
ATOM 905 O O . ARG A 1 110 ? -0.552 -5.443 15.162 1.00 96.19 110 ARG A O 1
ATOM 912 N N . GLN A 1 111 ? -2.576 -4.958 14.312 1.00 96.06 111 GLN A N 1
ATOM 913 C CA . GLN A 1 111 ? -2.141 -4.952 12.916 1.00 96.06 111 GLN A CA 1
ATOM 914 C C . GLN A 1 111 ? -1.093 -3.858 12.657 1.00 96.06 111 GLN A C 1
ATOM 916 O O . GLN A 1 111 ? -0.033 -4.155 12.106 1.00 96.06 111 GLN A O 1
ATOM 921 N N . LEU A 1 112 ? -1.346 -2.625 13.108 1.00 95.88 112 LEU A N 1
ATOM 922 C CA . LEU A 1 112 ? -0.408 -1.514 12.938 1.00 95.88 112 LEU A CA 1
ATOM 923 C C . LEU A 1 112 ? 0.895 -1.749 13.712 1.00 95.88 112 LEU A C 1
ATOM 925 O O . LEU A 1 112 ? 1.976 -1.580 13.157 1.00 95.88 112 LEU A O 1
ATOM 929 N N . LEU A 1 113 ? 0.805 -2.230 14.955 1.00 94.69 113 LEU A N 1
ATOM 930 C CA . LEU A 1 113 ? 1.968 -2.577 15.774 1.00 94.69 113 LEU A CA 1
ATOM 931 C C . LEU A 1 113 ? 2.819 -3.687 15.131 1.00 94.69 113 LEU A C 1
ATOM 933 O O . LEU A 1 113 ? 4.048 -3.626 15.158 1.00 94.69 113 LEU A O 1
ATOM 937 N N . SER A 1 114 ? 2.185 -4.696 14.528 1.00 95.25 114 SER A N 1
ATOM 938 C CA . SER A 1 114 ? 2.888 -5.772 13.821 1.00 95.25 114 SER A CA 1
ATOM 939 C C . SER A 1 114 ? 3.658 -5.252 12.606 1.00 95.25 114 SER A C 1
ATOM 941 O O . SER A 1 114 ? 4.804 -5.646 12.395 1.00 95.25 114 SER A O 1
ATOM 943 N N . LEU A 1 115 ? 3.053 -4.365 11.810 1.00 93.69 115 LEU A N 1
ATOM 944 C CA . LEU A 1 115 ? 3.736 -3.739 10.674 1.00 93.69 115 LEU A CA 1
ATOM 945 C C . LEU A 1 115 ? 4.874 -2.835 11.152 1.00 93.69 115 LEU A C 1
ATOM 947 O O . LEU A 1 115 ? 5.991 -2.939 10.657 1.00 93.69 115 LEU A O 1
ATOM 951 N N . PHE A 1 116 ? 4.621 -2.005 12.161 1.00 94.44 116 PHE A N 1
ATOM 952 C CA . PHE A 1 116 ? 5.607 -1.063 12.677 1.00 94.44 116 PHE A CA 1
ATOM 953 C C . PHE A 1 116 ? 6.826 -1.762 13.289 1.00 94.44 116 PHE A C 1
ATOM 955 O O . PHE A 1 116 ? 7.962 -1.420 12.975 1.00 94.44 116 PHE A O 1
ATOM 962 N N . SER A 1 117 ? 6.609 -2.804 14.095 1.00 92.19 117 SER A N 1
ATOM 963 C CA . SER A 1 117 ? 7.698 -3.627 14.644 1.00 92.19 117 SER A CA 1
ATOM 964 C C . SER A 1 117 ? 8.497 -4.349 13.556 1.00 92.19 117 SER A C 1
ATOM 966 O O . SER A 1 117 ? 9.718 -4.456 13.662 1.00 92.19 117 SER A O 1
ATOM 968 N N . THR A 1 118 ? 7.833 -4.798 12.487 1.00 91.19 118 THR A N 1
ATOM 969 C CA . THR A 1 118 ? 8.507 -5.383 11.319 1.00 91.19 118 THR A CA 1
ATOM 970 C C . THR A 1 118 ? 9.380 -4.345 10.621 1.00 91.19 118 THR A C 1
ATOM 972 O O . THR A 1 118 ? 10.553 -4.618 10.382 1.00 91.19 118 THR A O 1
ATOM 975 N N . HIS A 1 119 ? 8.852 -3.143 10.374 1.00 90.44 119 HIS A N 1
ATOM 976 C CA . HIS A 1 119 ? 9.614 -2.037 9.795 1.00 90.44 119 HIS A CA 1
ATOM 977 C C . HIS A 1 119 ? 10.830 -1.680 10.656 1.00 90.44 119 HIS A C 1
ATOM 979 O O . HIS A 1 119 ? 11.946 -1.699 10.154 1.00 90.44 119 HIS A O 1
ATOM 985 N N . LYS A 1 120 ? 10.657 -1.480 11.970 1.00 89.69 120 LYS A N 1
ATOM 986 C CA . LYS A 1 120 ? 11.767 -1.175 12.893 1.00 89.69 120 LYS A CA 1
ATOM 987 C C . LYS A 1 120 ? 12.839 -2.264 12.957 1.00 89.69 120 LYS A C 1
ATOM 989 O O . LYS A 1 120 ? 13.991 -1.957 13.228 1.00 89.69 120 LYS A O 1
ATOM 994 N N . ARG A 1 121 ? 12.477 -3.531 12.735 1.00 89.12 121 ARG A N 1
ATOM 995 C CA . ARG A 1 121 ? 13.437 -4.646 12.707 1.00 89.12 121 ARG A CA 1
ATOM 996 C C . ARG A 1 121 ? 14.278 -4.664 11.428 1.00 89.12 121 ARG A C 1
ATOM 998 O O . ARG A 1 121 ? 15.416 -5.116 11.469 1.00 89.12 121 ARG A O 1
ATOM 1005 N N . ILE A 1 122 ? 13.691 -4.268 10.300 1.00 84.94 122 ILE A N 1
ATOM 1006 C CA . ILE A 1 122 ? 14.310 -4.370 8.969 1.00 84.94 122 ILE A CA 1
ATOM 1007 C C . ILE A 1 122 ? 15.047 -3.074 8.609 1.00 84.94 122 ILE A C 1
ATOM 1009 O O . ILE A 1 122 ? 16.095 -3.121 7.962 1.00 84.94 122 ILE A O 1
ATOM 1013 N N . CYS A 1 123 ? 14.528 -1.932 9.057 1.00 83.25 123 CYS A N 1
ATOM 1014 C CA . CYS A 1 123 ? 15.130 -0.629 8.842 1.00 83.25 123 CYS A CA 1
ATOM 1015 C C . CYS A 1 123 ? 16.479 -0.543 9.569 1.00 83.25 123 CYS A C 1
ATOM 1017 O O . CYS A 1 123 ? 16.571 -0.732 10.783 1.00 83.25 123 CYS A O 1
ATOM 1019 N N . LYS A 1 124 ? 17.539 -0.271 8.805 1.00 66.44 124 LYS A N 1
ATOM 1020 C CA . LYS A 1 124 ? 18.897 -0.046 9.323 1.00 66.44 124 LYS A CA 1
ATOM 1021 C C . LYS A 1 124 ? 19.135 1.411 9.726 1.00 66.44 124 LYS A C 1
ATOM 1023 O O . LYS A 1 124 ? 20.094 1.691 10.441 1.00 66.44 124 LYS A O 1
ATOM 1028 N N . GLU A 1 125 ? 18.291 2.330 9.261 1.00 60.78 125 GLU A N 1
ATOM 1029 C CA . GLU A 1 125 ? 18.432 3.759 9.520 1.00 60.78 125 GLU A CA 1
ATOM 1030 C C . GLU A 1 125 ? 17.803 4.135 10.867 1.00 60.78 125 GLU A C 1
ATOM 1032 O O . GLU A 1 125 ? 16.642 3.857 11.157 1.00 60.78 125 GLU A O 1
ATOM 1037 N N . THR A 1 126 ? 18.593 4.788 11.718 1.00 53.16 126 THR A N 1
ATOM 1038 C CA . THR A 1 126 ? 18.201 5.190 13.078 1.00 53.16 126 THR A CA 1
ATOM 1039 C C . THR A 1 126 ? 17.407 6.495 13.141 1.00 53.16 126 THR A C 1
ATOM 1041 O O . THR A 1 126 ? 17.060 6.943 14.235 1.00 53.16 126 THR A O 1
ATOM 1044 N N . HIS A 1 127 ? 17.135 7.147 12.009 1.00 56.62 127 HIS A N 1
ATOM 1045 C CA . HIS A 1 127 ? 16.439 8.430 12.005 1.00 56.62 127 HIS A CA 1
ATOM 1046 C C . HIS A 1 127 ? 14.924 8.224 12.062 1.00 56.62 127 HIS A C 1
ATOM 1048 O O . HIS A 1 127 ? 14.331 7.594 11.192 1.00 56.62 127 HIS A O 1
ATOM 1054 N N . ALA A 1 128 ? 14.300 8.753 13.116 1.00 59.34 128 ALA A N 1
ATOM 1055 C CA . ALA A 1 128 ? 12.851 8.769 13.242 1.00 59.34 128 ALA A CA 1
ATOM 1056 C C . ALA A 1 128 ? 12.264 9.680 12.156 1.00 59.34 128 ALA A C 1
ATOM 1058 O O . ALA A 1 128 ? 12.394 10.904 12.220 1.00 59.34 128 ALA A O 1
ATOM 1059 N N . ASN A 1 129 ? 11.632 9.075 11.156 1.00 78.50 129 ASN A N 1
ATOM 1060 C CA . ASN A 1 129 ? 10.914 9.809 10.124 1.00 78.50 129 ASN A CA 1
ATOM 1061 C C . ASN A 1 129 ? 9.563 10.293 10.676 1.00 78.50 129 ASN A C 1
ATOM 1063 O O . ASN A 1 129 ? 8.983 9.662 11.556 1.00 78.50 129 ASN A O 1
ATOM 1067 N N . GLN A 1 130 ? 9.029 11.398 10.147 1.00 82.38 130 GLN A N 1
ATOM 1068 C CA . GLN A 1 130 ? 7.729 11.964 10.558 1.00 82.38 130 GLN A CA 1
ATOM 1069 C C . GLN A 1 130 ? 6.600 10.913 10.576 1.00 82.38 130 GLN A C 1
ATOM 1071 O O . GLN A 1 130 ? 5.763 10.905 11.475 1.00 82.38 130 GLN A O 1
ATOM 1076 N N . THR A 1 131 ? 6.616 9.980 9.622 1.00 83.50 131 THR A N 1
ATOM 1077 C CA . THR A 1 131 ? 5.668 8.861 9.547 1.00 83.50 131 THR A CA 1
ATOM 1078 C C . THR A 1 131 ? 5.737 7.943 10.771 1.00 83.50 131 THR A C 1
ATOM 1080 O O . THR A 1 131 ? 4.697 7.492 11.245 1.00 83.50 131 THR A O 1
ATOM 1083 N N . ASP A 1 132 ? 6.924 7.691 11.330 1.00 89.06 132 ASP A N 1
ATOM 1084 C CA . ASP A 1 132 ? 7.073 6.855 12.529 1.00 89.06 132 ASP A CA 1
ATOM 1085 C C . ASP A 1 132 ? 6.387 7.497 13.733 1.00 89.06 132 ASP A C 1
ATOM 1087 O O . ASP A 1 132 ? 5.700 6.815 14.492 1.00 89.06 132 ASP A O 1
ATOM 1091 N N . VAL A 1 133 ? 6.515 8.821 13.868 1.00 91.00 133 VAL A N 1
ATOM 1092 C CA . VAL A 1 133 ? 5.858 9.593 14.931 1.00 91.00 133 VAL A CA 1
ATOM 1093 C C . VAL A 1 133 ? 4.336 9.500 14.803 1.00 91.00 133 VAL A C 1
ATOM 1095 O O . VAL A 1 133 ? 3.638 9.299 15.795 1.00 91.00 133 VAL A O 1
ATOM 1098 N N . GLU A 1 134 ? 3.800 9.605 13.586 1.00 93.12 134 GLU A N 1
ATOM 1099 C CA . GLU A 1 134 ? 2.361 9.461 13.325 1.00 93.12 134 GLU A CA 1
ATOM 1100 C C . GLU A 1 134 ? 1.845 8.056 13.664 1.00 93.12 134 GLU A C 1
ATOM 1102 O O . GLU A 1 134 ? 0.783 7.911 14.276 1.00 93.12 134 GLU A O 1
ATOM 1107 N N . ILE A 1 135 ? 2.616 7.021 13.325 1.00 94.50 135 ILE A N 1
ATOM 1108 C CA . ILE A 1 135 ? 2.287 5.627 13.641 1.00 94.50 135 ILE A CA 1
ATOM 1109 C C . ILE A 1 135 ? 2.291 5.394 15.152 1.00 94.50 135 ILE A C 1
ATOM 1111 O O . ILE A 1 135 ? 1.327 4.838 15.684 1.00 94.50 135 ILE A O 1
ATOM 1115 N N . GLU A 1 136 ? 3.338 5.832 15.853 1.00 95.19 136 GLU A N 1
ATOM 1116 C CA . GLU A 1 136 ? 3.430 5.721 17.312 1.00 95.19 136 GLU A CA 1
ATOM 1117 C C . GLU A 1 136 ? 2.278 6.457 17.997 1.00 95.19 136 GLU A C 1
ATOM 1119 O O . GLU A 1 136 ? 1.625 5.900 18.884 1.00 95.19 136 GLU A O 1
ATOM 1124 N N . ASN A 1 137 ? 1.961 7.670 17.538 1.00 95.94 137 ASN A N 1
ATOM 1125 C CA . ASN A 1 137 ? 0.831 8.442 18.043 1.00 95.94 137 ASN A CA 1
ATOM 1126 C C . ASN A 1 137 ? -0.491 7.686 17.885 1.00 95.94 137 ASN A C 1
ATOM 1128 O O . ASN A 1 137 ? -1.244 7.583 18.854 1.00 95.94 137 ASN A O 1
ATOM 1132 N N . MET A 1 138 ? -0.761 7.100 16.715 1.00 97.56 138 MET A N 1
ATOM 1133 C CA . MET A 1 138 ? -1.980 6.315 16.507 1.00 97.56 138 MET A CA 1
ATOM 1134 C C . MET A 1 138 ? -2.005 5.058 17.388 1.00 97.56 138 MET A C 1
ATOM 1136 O O . MET A 1 138 ? -3.019 4.776 18.026 1.00 97.56 138 MET A O 1
ATOM 1140 N N . ILE A 1 139 ? -0.898 4.311 17.483 1.00 97.75 139 ILE A N 1
ATOM 1141 C CA . ILE A 1 139 ? -0.805 3.128 18.358 1.00 97.75 139 ILE A CA 1
ATOM 1142 C C . ILE A 1 139 ? -1.107 3.509 19.814 1.00 97.75 139 ILE A C 1
ATOM 1144 O O . ILE A 1 139 ? -1.852 2.796 20.499 1.00 97.75 139 ILE A O 1
ATOM 1148 N N . ASN A 1 140 ? -0.571 4.638 20.281 1.00 97.56 140 ASN A N 1
ATOM 1149 C CA . ASN A 1 140 ? -0.796 5.151 21.630 1.00 97.56 140 ASN A CA 1
ATOM 1150 C C . ASN A 1 140 ? -2.252 5.585 21.837 1.00 97.56 140 ASN A C 1
ATOM 1152 O O . ASN A 1 140 ? -2.865 5.198 22.832 1.00 97.56 140 ASN A O 1
ATOM 1156 N N . GLN A 1 141 ? -2.846 6.305 20.882 1.00 97.25 141 GLN A N 1
ATOM 1157 C CA . GLN A 1 141 ? -4.262 6.689 20.928 1.00 97.25 141 GLN A CA 1
ATOM 1158 C C . GLN A 1 141 ? -5.177 5.462 21.013 1.00 97.25 141 GLN A C 1
ATOM 1160 O O . GLN A 1 141 ? -6.011 5.381 21.915 1.00 97.25 141 GLN A O 1
ATOM 1165 N N . LEU A 1 142 ? -4.981 4.465 20.144 1.00 97.94 142 LEU A N 1
ATOM 1166 C CA . LEU A 1 142 ? -5.769 3.228 20.167 1.00 97.94 142 LEU A CA 1
ATOM 1167 C C . LEU A 1 142 ? -5.568 2.450 21.478 1.00 97.94 142 LEU A C 1
ATOM 1169 O O . LEU A 1 142 ? -6.527 1.916 22.033 1.00 97.94 142 LEU A O 1
ATOM 1173 N N . SER A 1 143 ? -4.341 2.415 22.012 1.00 97.50 143 SER A N 1
ATOM 1174 C CA . SER A 1 143 ? -4.047 1.792 23.313 1.00 97.50 143 SER A CA 1
ATOM 1175 C C . SER A 1 143 ? -4.791 2.481 24.456 1.00 97.50 143 SER A C 1
ATOM 1177 O O . SER A 1 143 ? -5.390 1.802 25.292 1.00 97.50 143 SER A O 1
ATOM 1179 N N . ASN A 1 144 ? -4.805 3.814 24.469 1.00 95.75 144 ASN A N 1
ATOM 1180 C CA . ASN A 1 144 ? -5.502 4.600 25.484 1.00 95.75 144 ASN A CA 1
ATOM 1181 C C . ASN A 1 144 ? -7.015 4.371 25.422 1.00 95.75 144 ASN A C 1
ATOM 1183 O O . ASN A 1 144 ? -7.638 4.132 26.455 1.00 95.75 144 ASN A O 1
ATOM 1187 N N . ILE A 1 145 ? -7.605 4.355 24.222 1.00 95.00 145 ILE A N 1
ATOM 1188 C CA . ILE A 1 145 ? -9.038 4.068 24.054 1.00 95.00 145 ILE A CA 1
ATOM 1189 C C . ILE A 1 145 ? -9.374 2.672 24.605 1.00 95.00 145 ILE A C 1
ATOM 1191 O O . ILE A 1 145 ? -10.326 2.530 25.371 1.00 95.00 145 ILE A O 1
ATOM 1195 N N . ILE A 1 146 ? -8.566 1.651 24.293 1.00 94.62 146 ILE A N 1
ATOM 1196 C CA . ILE A 1 146 ? -8.746 0.288 24.826 1.00 94.62 146 ILE A CA 1
ATOM 1197 C C . ILE A 1 146 ? -8.671 0.262 26.356 1.00 94.62 146 ILE A C 1
ATOM 1199 O O . ILE A 1 146 ? -9.494 -0.394 26.998 1.00 94.62 146 ILE A O 1
ATOM 1203 N N . LEU A 1 147 ? -7.684 0.942 26.947 1.0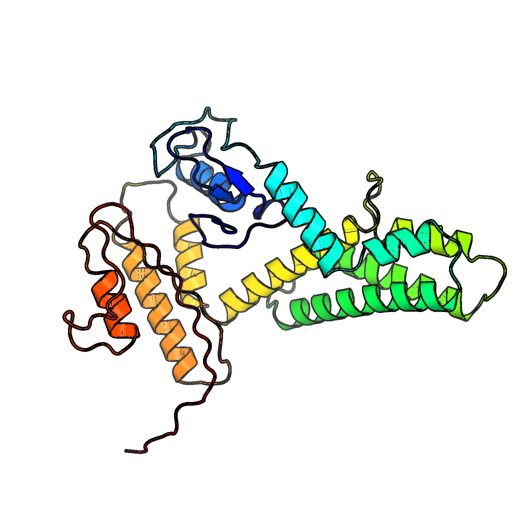0 93.19 147 LEU A N 1
ATOM 1204 C CA . LEU A 1 147 ? -7.516 1.001 28.402 1.00 93.19 147 LEU A CA 1
ATOM 1205 C C . LEU A 1 147 ? -8.748 1.612 29.077 1.00 93.19 147 LEU A C 1
ATOM 1207 O O . LEU A 1 147 ? -9.259 1.045 30.042 1.00 93.19 147 LEU A O 1
ATOM 1211 N N . HIS A 1 148 ? -9.266 2.711 28.530 1.00 90.25 148 HIS A N 1
ATOM 1212 C CA . HIS A 1 148 ? -10.443 3.387 29.068 1.00 90.25 148 HIS A CA 1
ATOM 1213 C C . HIS A 1 148 ? -11.747 2.598 28.869 1.00 90.25 148 HIS A C 1
ATOM 1215 O O . HIS A 1 148 ? -12.576 2.549 29.778 1.00 90.25 148 HIS A O 1
ATOM 1221 N N . LEU A 1 149 ? -11.911 1.910 27.734 1.00 89.31 149 LEU A N 1
ATOM 1222 C CA . LEU A 1 149 ? -13.052 1.015 27.494 1.00 89.31 149 LEU A CA 1
ATOM 1223 C C . LEU A 1 149 ? -13.134 -0.113 28.532 1.00 89.31 149 LEU A C 1
ATOM 1225 O O . LEU A 1 149 ? -14.227 -0.528 28.912 1.00 89.31 149 LEU A O 1
ATOM 1229 N N . LYS A 1 150 ? -11.986 -0.604 29.018 1.00 86.19 150 LYS A N 1
ATOM 1230 C CA . LYS A 1 150 ? -11.938 -1.630 30.073 1.00 86.19 150 LYS A CA 1
ATOM 1231 C C . LYS A 1 150 ? -12.307 -1.087 31.454 1.00 86.19 150 LYS A C 1
ATOM 1233 O O . LYS A 1 150 ? -12.793 -1.859 32.276 1.00 86.19 150 LYS A O 1
ATOM 1238 N N . SER A 1 151 ? -12.069 0.199 31.724 1.00 83.06 151 SER A N 1
ATOM 1239 C CA . SER A 1 151 ? -12.307 0.805 33.040 1.00 83.06 151 SER A CA 1
ATOM 1240 C C . SER A 1 151 ? -13.701 1.424 33.202 1.00 83.06 151 SER A C 1
ATOM 1242 O O . SER A 1 151 ? -14.170 1.545 34.333 1.00 83.06 151 SER A O 1
ATOM 1244 N N . HIS A 1 152 ? -14.386 1.796 32.111 1.00 72.50 152 HIS A N 1
ATOM 1245 C CA . HIS A 1 152 ? -15.685 2.486 32.152 1.00 72.50 152 HIS A CA 1
ATOM 1246 C C . HIS A 1 152 ? -16.693 1.873 31.164 1.00 72.50 152 HIS A C 1
ATOM 1248 O O . HIS A 1 152 ? -16.711 2.205 29.984 1.00 72.50 152 HIS A O 1
ATOM 1254 N N . ALA A 1 153 ? -17.548 0.969 31.655 1.00 63.78 153 ALA A N 1
ATOM 1255 C CA . ALA A 1 153 ? -18.277 0.027 30.802 1.00 63.78 153 ALA A CA 1
ATOM 1256 C C . ALA A 1 153 ? -19.655 0.475 30.262 1.00 63.78 153 ALA A C 1
ATOM 1258 O O . ALA A 1 153 ? -20.224 -0.266 29.465 1.00 63.78 153 ALA A O 1
ATOM 1259 N N . SER A 1 154 ? -20.235 1.616 30.662 1.00 59.66 154 SER A N 1
ATOM 1260 C CA . SER A 1 154 ? -21.678 1.824 30.394 1.00 59.66 154 SER A CA 1
ATOM 1261 C C . SER A 1 154 ? -22.172 3.226 30.020 1.00 59.66 154 SER A C 1
ATOM 1263 O O . SER A 1 154 ? -23.236 3.302 29.416 1.00 59.66 154 SER A O 1
ATOM 1265 N N . ASN A 1 155 ? -21.431 4.318 30.258 1.00 62.62 155 ASN A N 1
ATOM 1266 C CA . ASN A 1 155 ? -21.951 5.682 30.008 1.00 62.62 155 ASN A CA 1
ATOM 1267 C C . ASN A 1 155 ? -21.216 6.481 28.912 1.00 62.62 155 ASN A C 1
ATOM 1269 O O . ASN A 1 155 ? -21.446 7.679 28.775 1.00 62.62 155 ASN A O 1
ATOM 1273 N N . SER A 1 156 ? -20.336 5.855 28.125 1.00 79.44 156 SER A N 1
ATOM 1274 C CA . SER A 1 156 ? -19.438 6.583 27.208 1.00 79.44 156 SER A CA 1
ATOM 1275 C C . SER A 1 156 ? -19.166 5.885 25.870 1.00 79.44 156 SER A C 1
ATOM 1277 O O . SER A 1 156 ? -18.204 6.232 25.189 1.00 79.44 156 SER A O 1
ATOM 1279 N N . LEU A 1 157 ? -20.008 4.932 25.444 1.00 89.12 157 LEU A N 1
ATOM 1280 C CA . LEU A 1 157 ? -19.810 4.216 24.173 1.00 89.12 157 LEU A CA 1
ATOM 1281 C C . LEU A 1 157 ? -19.705 5.174 22.974 1.00 89.12 157 LEU A C 1
ATOM 1283 O O . LEU A 1 157 ? -18.770 5.066 22.186 1.00 89.12 157 LEU A O 1
ATOM 1287 N N . GLU A 1 158 ? -20.615 6.144 22.876 1.00 91.25 158 GLU A N 1
ATOM 1288 C CA . GLU A 1 158 ? -20.617 7.131 21.787 1.00 91.25 158 GLU A CA 1
ATOM 1289 C C . GLU A 1 158 ? -19.378 8.037 21.810 1.00 91.25 158 GLU A C 1
ATOM 1291 O O . GLU A 1 158 ? -18.802 8.336 20.765 1.00 91.25 158 GLU A O 1
ATOM 1296 N N . LEU A 1 159 ? -18.889 8.394 23.003 1.00 92.00 159 LEU A N 1
ATOM 1297 C CA . LEU A 1 159 ? -17.628 9.123 23.144 1.00 92.00 159 LEU A CA 1
ATOM 1298 C C . LEU A 1 159 ? -16.455 8.303 22.586 1.00 92.00 159 LEU A C 1
ATOM 1300 O O . LEU A 1 159 ? -15.625 8.837 21.854 1.00 92.00 159 LEU A O 1
ATOM 1304 N N . TYR A 1 160 ? -16.383 7.005 22.893 1.00 93.50 160 TYR A N 1
ATOM 1305 C CA . TYR A 1 160 ? -15.298 6.156 22.396 1.00 93.50 160 TYR A CA 1
ATOM 1306 C C . TYR A 1 160 ? -15.405 5.848 20.905 1.00 93.50 160 TYR A C 1
ATOM 1308 O O . TYR A 1 160 ? -14.367 5.747 20.257 1.00 93.50 160 TYR A O 1
ATOM 1316 N N . LYS A 1 161 ? -16.615 5.757 20.339 1.00 94.44 161 LYS A N 1
ATOM 1317 C CA . LYS A 1 161 ? -16.799 5.702 18.880 1.00 94.44 161 LYS A CA 1
ATOM 1318 C C . LYS A 1 161 ? -16.242 6.955 18.214 1.00 94.44 161 LYS A C 1
ATOM 1320 O O . LYS A 1 161 ? -15.464 6.842 17.273 1.00 94.44 161 LYS A O 1
ATOM 1325 N N . MET A 1 162 ? -16.575 8.137 18.736 1.00 93.94 162 MET A N 1
ATOM 1326 C CA . MET A 1 162 ? -16.059 9.404 18.215 1.00 93.94 162 MET A CA 1
ATOM 1327 C C . MET A 1 162 ? -14.527 9.467 18.302 1.00 93.94 162 MET A C 1
ATOM 1329 O O . MET A 1 162 ? -13.875 9.733 17.295 1.00 93.94 162 MET A O 1
ATOM 1333 N N . LEU A 1 163 ? -13.945 9.167 19.470 1.00 94.94 163 LEU A N 1
ATOM 1334 C CA . LEU A 1 163 ? -12.488 9.158 19.657 1.00 94.94 163 LEU A CA 1
ATOM 1335 C C . LEU A 1 163 ? -11.798 8.137 18.747 1.00 94.94 163 LEU A C 1
ATOM 1337 O O . LEU A 1 163 ? -10.745 8.423 18.185 1.00 94.94 163 LEU A O 1
ATOM 1341 N N . TYR A 1 164 ? -12.393 6.954 18.581 1.00 96.69 164 TYR A N 1
ATOM 1342 C CA . TYR A 1 164 ? -11.860 5.932 17.691 1.00 96.69 164 TYR A CA 1
ATOM 1343 C C . TYR A 1 164 ? -11.910 6.375 16.228 1.00 96.69 164 TYR A C 1
ATOM 1345 O O . TYR A 1 164 ? -10.893 6.302 15.543 1.00 96.69 164 TYR A O 1
ATOM 1353 N N . GLY A 1 165 ? -13.054 6.893 15.772 1.00 96.25 165 GLY A N 1
ATOM 1354 C CA . GLY A 1 165 ? -13.218 7.435 14.426 1.00 96.25 165 GLY A CA 1
ATOM 1355 C C . GLY A 1 165 ? -12.215 8.549 14.123 1.00 96.25 165 GLY A C 1
ATOM 1356 O O . GLY A 1 165 ? -11.581 8.518 13.070 1.00 96.25 165 GLY A O 1
ATOM 1357 N N . GLN A 1 166 ? -12.005 9.472 15.066 1.00 95.56 166 GLN A N 1
ATOM 1358 C CA . GLN A 1 166 ? -11.004 10.540 14.957 1.00 95.56 166 GLN A CA 1
ATOM 1359 C C . GLN A 1 166 ? -9.573 9.999 14.893 1.00 95.56 166 GLN A C 1
ATOM 1361 O O . GLN A 1 166 ? -8.783 10.470 14.084 1.00 95.56 166 GLN A O 1
ATOM 1366 N N . ALA A 1 167 ? -9.238 8.988 15.699 1.00 96.50 167 ALA A N 1
ATOM 1367 C CA . ALA A 1 167 ? -7.889 8.424 15.737 1.00 96.50 167 ALA A CA 1
ATOM 1368 C C . ALA A 1 167 ? -7.473 7.749 14.418 1.00 96.50 167 ALA A C 1
ATOM 1370 O O . ALA A 1 167 ? -6.287 7.706 14.102 1.00 96.50 167 ALA A O 1
ATOM 1371 N N . ILE A 1 168 ? -8.422 7.197 13.651 1.00 96.94 168 ILE A N 1
ATOM 1372 C CA . ILE A 1 168 ? -8.129 6.427 12.427 1.00 96.94 168 ILE A CA 1
ATOM 1373 C C . ILE A 1 168 ? -8.381 7.185 11.120 1.00 96.94 168 ILE A C 1
ATOM 1375 O O . ILE A 1 168 ? -8.098 6.643 10.047 1.00 96.94 168 ILE A O 1
ATOM 1379 N N . SER A 1 169 ? -8.915 8.403 11.183 1.00 95.94 169 SER A N 1
ATOM 1380 C CA . SER A 1 169 ? -9.333 9.180 10.008 1.00 95.94 169 SER A CA 1
ATOM 1381 C C . SER A 1 169 ? -8.486 10.440 9.867 1.00 95.94 169 SER A C 1
ATOM 1383 O O . SER A 1 169 ? -7.981 10.970 10.853 1.00 95.94 169 SER A O 1
ATOM 1385 N N . MET A 1 170 ? -8.296 10.917 8.636 1.00 92.19 170 MET A N 1
ATOM 1386 C CA . MET A 1 170 ? -7.625 12.205 8.428 1.00 92.19 170 MET A CA 1
ATOM 1387 C C . MET A 1 170 ? -8.496 13.347 8.998 1.00 92.19 170 MET A C 1
ATOM 1389 O O . MET A 1 170 ? -9.715 13.274 8.843 1.00 92.19 170 MET A O 1
ATOM 1393 N N . PRO A 1 171 ? -7.910 14.410 9.587 1.00 84.88 171 PRO A N 1
ATOM 1394 C CA . PRO A 1 171 ? -8.668 15.499 10.222 1.00 84.88 171 PRO A CA 1
ATOM 1395 C C . PRO A 1 171 ? -9.695 16.182 9.308 1.00 84.88 171 PRO A C 1
ATOM 1397 O O . PRO A 1 171 ? -10.767 16.557 9.770 1.00 84.88 171 PRO A O 1
ATOM 1400 N N . ASP A 1 172 ? -9.380 16.288 8.014 1.00 83.75 172 ASP A N 1
ATOM 1401 C CA . ASP A 1 172 ? -10.194 16.985 7.007 1.00 83.75 172 ASP A CA 1
ATOM 1402 C C . ASP A 1 172 ? -10.934 16.019 6.058 1.00 83.75 172 ASP A C 1
ATOM 1404 O O . ASP A 1 172 ? -11.288 16.380 4.936 1.00 83.75 172 ASP A O 1
ATOM 1408 N N . SER A 1 173 ? -11.112 14.756 6.459 1.00 82.88 173 SER A N 1
ATOM 1409 C CA . SER A 1 173 ? -11.702 13.706 5.621 1.00 82.88 173 SER A CA 1
ATOM 1410 C C . SER A 1 173 ? -12.891 13.051 6.303 1.00 82.88 173 SER A C 1
ATOM 1412 O O . SER A 1 173 ? -12.738 12.438 7.356 1.00 82.88 173 SER A O 1
ATOM 1414 N N . ASP A 1 174 ? -14.027 13.017 5.610 1.00 81.06 174 ASP A N 1
ATOM 1415 C CA . ASP A 1 174 ? -15.196 12.237 6.041 1.00 81.06 174 ASP A CA 1
ATOM 1416 C C . ASP A 1 174 ? -14.991 10.716 5.896 1.00 81.06 174 ASP A C 1
ATOM 1418 O O . ASP A 1 174 ? -15.770 9.913 6.411 1.00 81.06 174 ASP A O 1
ATOM 1422 N N . ASP A 1 175 ? -13.943 10.285 5.185 1.00 89.81 175 ASP A N 1
ATOM 1423 C CA . ASP A 1 175 ? -13.666 8.863 4.997 1.00 89.81 175 ASP A CA 1
ATOM 1424 C C . ASP A 1 175 ? -13.028 8.223 6.240 1.00 89.81 175 ASP A C 1
ATOM 1426 O O . ASP A 1 175 ? -11.831 8.374 6.513 1.00 89.81 175 ASP A O 1
ATOM 1430 N N . ILE A 1 176 ? -13.857 7.486 6.979 1.00 93.31 176 ILE A N 1
ATOM 1431 C CA . ILE A 1 176 ? -13.468 6.707 8.156 1.00 93.31 176 ILE A CA 1
ATOM 1432 C C . ILE A 1 176 ? -12.337 5.735 7.810 1.00 93.31 176 ILE A C 1
ATOM 1434 O O . ILE A 1 176 ? -12.455 4.928 6.888 1.00 93.31 176 ILE A O 1
ATOM 1438 N N . GLY A 1 177 ? -11.273 5.750 8.615 1.00 94.44 177 GLY A N 1
ATOM 1439 C CA . GLY A 1 177 ? -10.152 4.812 8.486 1.00 94.44 177 GLY A CA 1
ATOM 1440 C C . GLY A 1 177 ? -9.119 5.213 7.430 1.00 94.44 177 GLY A C 1
ATOM 1441 O O . GLY A 1 177 ? -8.179 4.455 7.179 1.00 94.44 177 GLY A O 1
ATOM 1442 N N . SER A 1 178 ? -9.268 6.389 6.811 1.00 94.81 178 SER A N 1
ATOM 1443 C CA . SER A 1 178 ? -8.386 6.844 5.734 1.00 94.81 178 SER A CA 1
ATOM 1444 C C . SER A 1 178 ? -6.934 7.032 6.179 1.00 94.81 178 SER A C 1
ATOM 1446 O O . SER A 1 178 ? -6.022 6.597 5.472 1.00 94.81 178 SER A O 1
ATOM 1448 N N . LEU A 1 179 ? -6.706 7.614 7.362 1.00 95.75 179 LEU A N 1
ATOM 1449 C CA . LEU A 1 179 ? -5.366 7.762 7.935 1.00 95.75 179 LEU A CA 1
ATOM 1450 C C . LEU A 1 179 ? -4.777 6.385 8.268 1.00 95.75 179 LEU A C 1
ATOM 1452 O O . LEU A 1 179 ? -3.641 6.096 7.901 1.00 95.75 179 LEU A O 1
ATOM 1456 N N . TYR A 1 180 ? -5.568 5.501 8.883 1.00 97.25 180 TYR A N 1
ATOM 1457 C CA . TYR A 1 180 ? -5.137 4.141 9.221 1.00 97.25 180 TYR A CA 1
ATOM 1458 C C . TYR A 1 180 ? -4.660 3.349 7.999 1.00 97.25 180 TYR A C 1
ATOM 1460 O O . TYR A 1 180 ? -3.572 2.765 8.011 1.00 97.25 180 TYR A O 1
ATOM 1468 N N . ILE A 1 181 ? -5.457 3.354 6.927 1.00 95.94 181 ILE A N 1
ATOM 1469 C CA . ILE A 1 181 ? -5.117 2.690 5.668 1.00 95.94 181 ILE A CA 1
ATOM 1470 C C . ILE A 1 181 ? -3.811 3.262 5.095 1.00 95.94 181 ILE A C 1
ATOM 1472 O O . ILE A 1 181 ? -2.934 2.491 4.698 1.00 95.94 181 ILE A O 1
ATOM 1476 N N . ARG A 1 182 ? -3.659 4.595 5.071 1.00 94.38 182 ARG A N 1
ATOM 1477 C CA . ARG A 1 182 ? -2.452 5.256 4.550 1.00 94.38 182 ARG A CA 1
ATOM 1478 C C . ARG A 1 182 ? -1.204 4.854 5.328 1.00 94.38 182 ARG A C 1
ATOM 1480 O O . ARG A 1 182 ? -0.227 4.455 4.707 1.00 94.38 182 ARG A O 1
ATOM 1487 N N . LEU A 1 183 ? -1.246 4.879 6.661 1.00 95.12 183 LEU A N 1
ATOM 1488 C CA . LEU A 1 183 ? -0.101 4.471 7.480 1.00 95.12 183 LEU A CA 1
ATOM 1489 C C . LEU A 1 183 ? 0.264 2.996 7.259 1.00 95.12 183 LEU A C 1
ATOM 1491 O O . LEU A 1 183 ? 1.440 2.663 7.116 1.00 95.12 183 LEU A O 1
ATOM 1495 N N . CYS A 1 184 ? -0.728 2.106 7.162 1.00 95.50 184 CYS A N 1
ATOM 1496 C CA . CYS A 1 184 ? -0.474 0.686 6.912 1.00 95.50 184 CYS A CA 1
ATOM 1497 C C . CYS A 1 184 ? 0.147 0.426 5.531 1.00 95.50 184 CYS A C 1
ATOM 1499 O O . CYS A 1 184 ? 1.047 -0.407 5.398 1.00 95.50 184 CYS A O 1
ATOM 1501 N N . GLU A 1 185 ? -0.342 1.102 4.492 1.00 93.50 185 GLU A N 1
ATOM 1502 C CA . GLU A 1 185 ? 0.187 0.951 3.134 1.00 93.50 185 GLU A CA 1
ATOM 1503 C C . GLU A 1 185 ? 1.562 1.614 2.991 1.00 93.50 185 GLU A C 1
ATOM 1505 O O . GLU A 1 185 ? 2.441 1.020 2.370 1.00 93.50 185 GLU A O 1
ATOM 1510 N N . GLN A 1 186 ? 1.802 2.758 3.643 1.00 92.00 186 GLN A N 1
ATOM 1511 C CA . GLN A 1 186 ? 3.127 3.380 3.707 1.00 92.00 186 GLN A CA 1
ATOM 1512 C C . GLN A 1 186 ? 4.146 2.447 4.369 1.00 92.00 186 GLN A C 1
ATOM 1514 O O . GLN A 1 186 ? 5.209 2.205 3.802 1.00 92.00 186 GLN A O 1
ATOM 1519 N N . LEU A 1 187 ? 3.805 1.852 5.520 1.00 91.50 187 LEU A N 1
ATOM 1520 C CA . LEU A 1 187 ? 4.658 0.853 6.171 1.00 91.50 187 LEU A CA 1
ATOM 1521 C C . LEU A 1 187 ? 4.926 -0.347 5.268 1.00 91.50 187 LEU A C 1
ATOM 1523 O O . LEU A 1 187 ? 6.052 -0.821 5.205 1.00 91.50 187 LEU A O 1
ATOM 1527 N N . SER A 1 188 ? 3.909 -0.829 4.554 1.00 90.50 188 SER A N 1
ATOM 1528 C CA . SER A 1 188 ? 4.066 -1.970 3.644 1.00 90.50 188 SER A CA 1
ATOM 1529 C C . SER A 1 188 ? 5.050 -1.657 2.510 1.00 90.50 188 SER A C 1
ATOM 1531 O O . SER A 1 188 ? 5.887 -2.495 2.172 1.00 90.50 188 SER A O 1
ATOM 1533 N N . VAL A 1 189 ? 4.980 -0.447 1.943 1.00 86.31 189 VAL A N 1
ATOM 1534 C CA . VAL A 1 189 ? 5.925 0.026 0.919 1.00 86.31 189 VAL A CA 1
ATOM 1535 C C . VAL A 1 189 ? 7.334 0.155 1.497 1.00 86.31 189 VAL A C 1
ATOM 1537 O O . VAL A 1 189 ? 8.272 -0.362 0.895 1.00 86.31 189 VAL A O 1
ATOM 1540 N N . ASN A 1 190 ? 7.481 0.777 2.670 1.00 87.31 190 ASN A N 1
ATOM 1541 C CA . ASN A 1 190 ? 8.779 0.943 3.329 1.00 87.31 190 ASN A CA 1
ATOM 1542 C C . ASN A 1 190 ? 9.424 -0.414 3.637 1.00 87.31 190 ASN A C 1
ATOM 1544 O O . ASN A 1 190 ? 10.555 -0.644 3.231 1.00 87.31 190 ASN A O 1
ATOM 1548 N N . ILE A 1 191 ? 8.678 -1.346 4.243 1.00 87.88 191 ILE A N 1
ATOM 1549 C CA . ILE A 1 191 ? 9.147 -2.714 4.518 1.00 87.88 191 ILE A CA 1
ATOM 1550 C C . ILE A 1 191 ? 9.637 -3.382 3.236 1.00 87.88 191 ILE A C 1
ATOM 1552 O O . ILE A 1 191 ? 10.731 -3.927 3.224 1.00 87.88 191 ILE A O 1
ATOM 1556 N N . THR A 1 192 ? 8.867 -3.305 2.148 1.00 85.12 192 THR A N 1
ATOM 1557 C CA . THR A 1 192 ? 9.254 -3.932 0.873 1.00 85.12 192 THR A CA 1
ATOM 1558 C C . THR A 1 192 ? 10.548 -3.328 0.317 1.00 85.12 192 THR A C 1
ATOM 1560 O O . THR A 1 192 ? 11.405 -4.052 -0.192 1.00 85.12 192 THR A O 1
ATOM 1563 N N . ASN A 1 193 ? 10.710 -2.006 0.417 1.00 83.38 193 ASN A N 1
ATOM 1564 C CA . ASN A 1 193 ? 11.921 -1.319 -0.033 1.00 83.38 193 ASN A CA 1
ATOM 1565 C C . ASN A 1 193 ? 13.135 -1.676 0.839 1.00 83.38 193 ASN A C 1
ATOM 1567 O O . ASN A 1 193 ? 14.206 -1.945 0.295 1.00 83.38 193 ASN A O 1
ATOM 1571 N N . ASP A 1 194 ? 12.964 -1.724 2.162 1.00 86.69 194 ASP A N 1
ATOM 1572 C CA . ASP A 1 194 ? 14.026 -2.074 3.111 1.00 86.69 194 ASP A CA 1
ATOM 1573 C C . ASP A 1 194 ? 14.416 -3.557 2.997 1.00 86.69 194 ASP A C 1
ATOM 1575 O O . ASP A 1 194 ? 15.584 -3.922 3.099 1.00 86.69 194 ASP A O 1
ATOM 1579 N N . GLU A 1 195 ? 13.451 -4.448 2.756 1.00 86.56 195 GLU A N 1
ATOM 1580 C CA . GLU A 1 195 ? 13.720 -5.856 2.451 1.00 86.56 195 GLU A CA 1
ATOM 1581 C C . GLU A 1 195 ? 14.529 -5.980 1.163 1.00 86.56 195 GLU A C 1
ATOM 1583 O O . GLU A 1 195 ? 15.528 -6.699 1.135 1.00 86.56 195 GLU A O 1
ATOM 1588 N N . PHE A 1 196 ? 14.146 -5.248 0.115 1.00 83.75 196 PHE A N 1
ATOM 1589 C CA . PHE A 1 196 ? 14.893 -5.238 -1.136 1.00 83.75 196 PHE A CA 1
ATOM 1590 C C . PHE A 1 196 ? 16.329 -4.742 -0.940 1.00 83.75 196 PHE A C 1
ATOM 1592 O O . PHE A 1 196 ? 17.254 -5.423 -1.375 1.00 83.75 196 PHE A O 1
ATOM 1599 N N . SER A 1 197 ? 16.539 -3.612 -0.259 1.00 84.81 197 SER A N 1
ATOM 1600 C CA . SER A 1 197 ? 17.883 -3.061 -0.032 1.00 84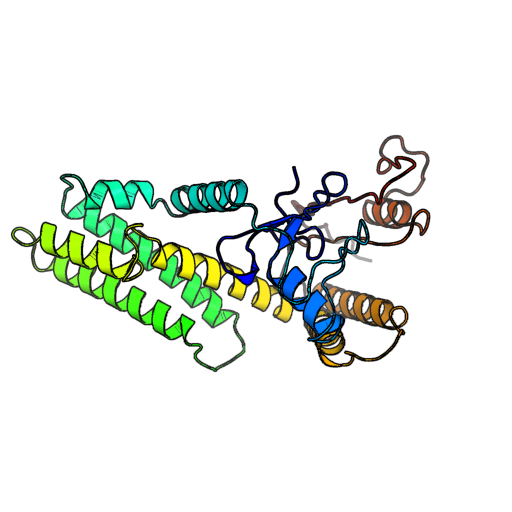.81 197 SER A CA 1
ATOM 1601 C C . SER A 1 197 ? 18.745 -3.961 0.859 1.00 84.81 197 SER A C 1
ATOM 1603 O O . SER A 1 197 ? 19.961 -4.028 0.688 1.00 84.81 197 SER A O 1
ATOM 1605 N N . ASN A 1 198 ? 18.128 -4.706 1.779 1.00 84.31 198 ASN A N 1
ATOM 1606 C CA . ASN A 1 198 ? 18.824 -5.679 2.614 1.00 84.31 198 ASN A CA 1
ATOM 1607 C C . ASN A 1 198 ? 19.208 -6.958 1.865 1.00 84.31 198 ASN A C 1
ATOM 1609 O O . ASN A 1 198 ? 20.274 -7.512 2.128 1.00 84.31 198 ASN A O 1
ATOM 1613 N N . ILE A 1 199 ? 18.341 -7.440 0.972 1.00 83.00 199 ILE A N 1
ATOM 1614 C CA . ILE A 1 199 ? 18.554 -8.671 0.199 1.00 83.00 199 ILE A CA 1
ATOM 1615 C C . ILE A 1 199 ? 19.481 -8.412 -1.000 1.00 83.00 199 ILE A C 1
ATOM 1617 O O . ILE A 1 199 ? 20.295 -9.270 -1.342 1.00 83.00 199 ILE A O 1
ATOM 1621 N N . PHE A 1 200 ? 19.377 -7.235 -1.617 1.00 85.31 200 PHE A N 1
ATOM 1622 C CA . PHE A 1 200 ? 20.127 -6.832 -2.806 1.00 85.31 200 PHE A CA 1
ATOM 1623 C C . PHE A 1 200 ? 20.924 -5.532 -2.576 1.00 85.31 200 PHE A C 1
ATOM 1625 O O . PHE A 1 200 ? 20.657 -4.523 -3.238 1.00 85.31 200 PHE A O 1
ATOM 1632 N N . PRO A 1 201 ? 21.877 -5.507 -1.624 1.00 87.88 201 PRO A N 1
ATOM 1633 C CA . PRO A 1 201 ? 22.592 -4.287 -1.257 1.00 87.88 201 PRO A CA 1
ATOM 1634 C C . PRO A 1 201 ? 23.437 -3.719 -2.401 1.00 87.88 201 PRO A C 1
ATOM 1636 O O . PRO A 1 201 ? 23.373 -2.514 -2.642 1.00 87.88 201 PRO A O 1
ATOM 1639 N N . ASN A 1 202 ? 24.170 -4.558 -3.148 1.00 86.25 202 ASN A N 1
ATOM 1640 C CA . ASN A 1 202 ? 25.007 -4.080 -4.255 1.00 86.25 202 ASN A CA 1
ATOM 1641 C C . ASN A 1 202 ? 24.133 -3.553 -5.400 1.00 86.25 202 ASN A C 1
ATOM 1643 O O . ASN A 1 202 ? 24.431 -2.527 -6.013 1.00 86.25 202 ASN A O 1
ATOM 1647 N N . THR A 1 203 ? 23.026 -4.245 -5.689 1.00 83.75 203 THR A N 1
ATOM 1648 C CA . THR A 1 203 ? 22.059 -3.812 -6.704 1.00 83.75 203 THR A CA 1
ATOM 1649 C C . THR A 1 203 ? 21.428 -2.488 -6.307 1.00 83.75 203 THR A C 1
ATOM 1651 O O . THR A 1 203 ? 21.333 -1.587 -7.137 1.00 83.75 203 THR A O 1
ATOM 1654 N N . HIS A 1 204 ? 21.006 -2.354 -5.048 1.00 83.94 204 HIS A N 1
ATOM 1655 C CA . HIS A 1 204 ? 20.401 -1.132 -4.538 1.00 83.94 204 HIS A CA 1
ATOM 1656 C C . HIS A 1 204 ? 21.374 0.050 -4.610 1.00 83.94 204 HIS A C 1
ATOM 1658 O O . HIS A 1 204 ? 20.992 1.107 -5.105 1.00 83.94 204 HIS A O 1
ATOM 1664 N N . GLU A 1 205 ? 22.636 -0.145 -4.214 1.00 84.62 205 GLU A N 1
ATOM 1665 C CA . GLU A 1 205 ? 23.698 0.857 -4.358 1.00 84.62 205 GLU A CA 1
ATOM 1666 C C . GLU A 1 205 ? 23.866 1.276 -5.820 1.00 84.62 205 GLU A C 1
ATOM 1668 O O . GLU A 1 205 ? 23.747 2.455 -6.130 1.00 84.62 205 GLU A O 1
ATOM 1673 N N . LYS A 1 206 ? 24.025 0.326 -6.752 1.00 81.44 206 LYS A N 1
ATOM 1674 C CA . LYS A 1 206 ? 24.196 0.655 -8.179 1.00 81.44 206 LYS A CA 1
ATOM 1675 C C . LYS A 1 206 ? 22.964 1.298 -8.800 1.00 81.44 206 LYS A C 1
ATOM 1677 O O . LYS A 1 206 ? 23.097 2.135 -9.691 1.00 81.44 206 LYS A O 1
ATOM 1682 N N . MET A 1 207 ? 21.769 0.922 -8.351 1.00 76.75 207 MET A N 1
ATOM 1683 C CA . MET A 1 207 ? 20.539 1.602 -8.743 1.00 76.75 207 MET A CA 1
ATOM 1684 C C . MET A 1 207 ? 20.543 3.042 -8.237 1.00 76.75 207 MET A C 1
ATOM 1686 O O . MET A 1 207 ? 20.254 3.931 -9.029 1.00 76.75 207 MET A O 1
ATOM 1690 N N . ASN A 1 208 ? 20.915 3.289 -6.980 1.00 76.06 208 ASN A N 1
ATOM 1691 C CA . ASN A 1 208 ? 21.020 4.637 -6.425 1.00 76.06 208 ASN A CA 1
ATOM 1692 C C . ASN A 1 208 ? 22.103 5.456 -7.133 1.00 76.06 208 ASN A C 1
ATOM 1694 O O . ASN A 1 208 ? 21.801 6.560 -7.570 1.00 76.06 208 ASN A O 1
ATOM 1698 N N . ASP A 1 209 ? 23.306 4.915 -7.339 1.00 75.56 209 ASP A N 1
ATOM 1699 C CA . ASP A 1 209 ? 24.370 5.549 -8.131 1.00 75.56 209 ASP A CA 1
ATOM 1700 C C . ASP A 1 209 ? 23.842 5.942 -9.511 1.00 75.56 209 ASP A C 1
ATOM 1702 O O . ASP A 1 209 ? 24.014 7.071 -9.962 1.00 75.56 209 ASP A O 1
ATOM 1706 N N . TRP A 1 210 ? 23.110 5.040 -10.170 1.00 68.31 210 TRP A N 1
ATOM 1707 C CA . TRP A 1 210 ? 22.474 5.349 -11.445 1.00 68.31 210 TRP A CA 1
ATOM 1708 C C . TRP A 1 210 ? 21.445 6.482 -11.311 1.00 68.31 210 TRP A C 1
ATOM 1710 O O . TRP A 1 210 ? 21.378 7.341 -12.194 1.00 68.31 210 TRP A O 1
ATOM 1720 N N . MET A 1 211 ? 20.679 6.534 -10.218 1.00 63.59 211 MET A N 1
ATOM 1721 C CA . MET A 1 211 ? 19.749 7.640 -9.979 1.00 63.59 211 MET A CA 1
ATOM 1722 C C . MET A 1 211 ? 20.455 8.976 -9.693 1.00 63.59 211 MET A C 1
ATOM 1724 O O . MET A 1 211 ? 19.962 10.014 -10.132 1.00 63.59 211 MET A O 1
ATOM 1728 N N . TYR A 1 212 ? 21.592 8.974 -8.989 1.00 64.56 212 TYR A N 1
ATOM 1729 C CA . TYR A 1 212 ? 22.283 10.188 -8.540 1.00 64.56 212 TYR A CA 1
ATO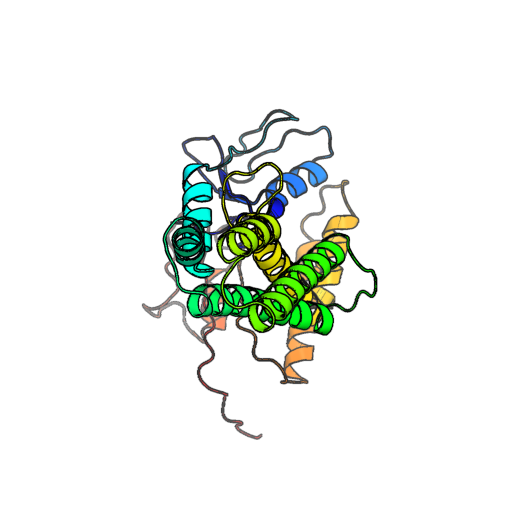M 1730 C C . TYR A 1 212 ? 23.331 10.712 -9.525 1.00 64.56 212 TYR A C 1
ATOM 1732 O O . TYR A 1 212 ? 23.516 11.925 -9.618 1.00 64.56 212 TYR A O 1
ATOM 1740 N N . GLU A 1 213 ? 24.021 9.843 -10.267 1.00 60.50 213 GLU A N 1
ATOM 1741 C CA . GLU A 1 213 ? 25.233 10.267 -10.964 1.00 60.50 213 GLU A CA 1
ATOM 1742 C C . GLU A 1 213 ? 24.983 11.079 -12.241 1.00 60.50 213 GLU A C 1
ATOM 1744 O O . GLU A 1 213 ? 25.845 11.888 -12.555 1.00 60.50 213 GLU A O 1
ATOM 1749 N N . HIS A 1 214 ? 23.881 10.957 -13.003 1.00 54.00 214 HIS A N 1
ATOM 1750 C CA . HIS A 1 214 ? 23.808 11.685 -14.290 1.00 54.00 214 HIS A CA 1
ATOM 1751 C C . HIS A 1 214 ? 22.414 12.139 -14.754 1.00 54.00 214 HIS A C 1
ATOM 1753 O O . HIS A 1 214 ? 21.708 11.436 -15.476 1.00 54.00 214 HIS A O 1
ATOM 1759 N N . ALA A 1 215 ? 22.145 13.424 -14.500 1.00 46.81 215 ALA A N 1
ATOM 1760 C CA . ALA A 1 215 ? 21.323 14.318 -15.324 1.00 46.81 215 ALA A CA 1
ATOM 1761 C C . ALA A 1 215 ? 22.074 14.838 -16.581 1.00 46.81 215 ALA A C 1
ATOM 1763 O O . ALA A 1 215 ? 21.677 15.840 -17.177 1.00 46.81 215 ALA A O 1
ATOM 1764 N N . VAL A 1 216 ? 23.187 14.208 -16.983 1.00 47.22 216 VAL A N 1
ATOM 1765 C CA . VAL A 1 216 ? 24.050 14.691 -18.072 1.00 47.22 216 VAL A CA 1
ATOM 1766 C C . VAL A 1 216 ? 24.608 13.509 -18.878 1.00 47.22 216 VAL A C 1
ATOM 1768 O O . VAL A 1 216 ? 25.419 12.747 -18.368 1.00 47.22 216 VAL A O 1
ATOM 1771 N N . GLY A 1 217 ? 24.205 13.371 -20.145 1.00 46.88 217 GLY A N 1
ATOM 1772 C CA . GLY A 1 217 ? 24.954 12.609 -21.158 1.00 46.88 217 GLY A CA 1
ATOM 1773 C C . GLY A 1 217 ? 24.362 11.269 -21.625 1.00 46.88 217 GLY A C 1
ATOM 1774 O O . GLY A 1 217 ? 23.837 10.480 -20.846 1.00 46.88 217 GLY A O 1
ATOM 1775 N N . GLU A 1 218 ? 24.494 11.017 -22.931 1.00 46.16 218 GLU A N 1
ATOM 1776 C CA . GLU A 1 218 ? 23.928 9.926 -23.751 1.00 46.16 218 GLU A CA 1
ATOM 1777 C C . GLU A 1 218 ? 24.463 8.500 -23.451 1.00 46.16 218 GLU A C 1
ATOM 1779 O O . GLU A 1 218 ? 24.309 7.580 -24.255 1.00 46.16 218 GLU A O 1
ATOM 1784 N N . GLU A 1 219 ? 25.065 8.257 -22.286 1.00 48.78 219 GLU A N 1
ATOM 1785 C CA . GLU A 1 219 ? 25.688 6.972 -21.935 1.00 48.78 219 GLU A CA 1
ATOM 1786 C C . GLU A 1 219 ? 24.725 6.041 -21.181 1.00 48.78 219 GLU A C 1
ATOM 1788 O O . GLU A 1 219 ? 24.861 5.771 -19.985 1.00 48.78 219 GLU A O 1
ATOM 1793 N N . PHE A 1 220 ? 23.709 5.535 -21.883 1.00 50.62 220 PHE A N 1
ATOM 1794 C CA . PHE A 1 220 ? 22.723 4.614 -21.299 1.00 50.62 220 PHE A CA 1
ATOM 1795 C C . PHE A 1 220 ? 23.222 3.153 -21.223 1.00 50.62 220 PHE A C 1
ATOM 1797 O O . PHE A 1 220 ? 22.724 2.368 -20.420 1.00 50.62 220 PHE A O 1
ATOM 1804 N N . GLN A 1 221 ? 24.206 2.758 -22.044 1.00 48.69 221 GLN A N 1
ATOM 1805 C CA . GLN A 1 221 ? 24.559 1.340 -22.246 1.00 48.69 221 GLN A CA 1
ATOM 1806 C C . GLN A 1 221 ? 25.606 0.720 -21.290 1.00 48.69 221 GLN A C 1
ATOM 1808 O O . GLN A 1 221 ? 25.434 -0.458 -20.974 1.00 48.69 221 GLN A O 1
ATOM 1813 N N . PRO A 1 222 ? 26.621 1.429 -20.746 1.00 51.09 222 PRO A N 1
ATOM 1814 C CA . PRO A 1 222 ? 27.559 0.829 -19.780 1.00 51.09 222 PRO A CA 1
ATOM 1815 C C . PRO A 1 222 ? 26.920 0.494 -18.417 1.00 51.09 222 PRO A C 1
ATOM 1817 O O . PRO A 1 222 ? 27.418 -0.348 -17.674 1.00 51.09 222 PRO A O 1
ATOM 1820 N N . LYS A 1 223 ? 25.788 1.128 -18.086 1.00 62.88 223 LYS A N 1
ATOM 1821 C CA . LYS A 1 223 ? 25.196 1.116 -16.736 1.00 62.88 223 LYS A CA 1
ATOM 1822 C C . LYS A 1 223 ? 24.345 -0.124 -16.448 1.00 62.88 223 LYS A C 1
ATOM 1824 O O . LYS A 1 223 ? 24.328 -0.605 -15.318 1.00 62.88 223 LYS A O 1
ATOM 1829 N N . LEU A 1 224 ? 23.703 -0.703 -17.467 1.00 65.81 224 LEU A N 1
ATOM 1830 C CA . LEU A 1 224 ? 22.907 -1.927 -17.300 1.00 65.81 224 LEU A CA 1
ATOM 1831 C C . LEU A 1 224 ? 23.783 -3.129 -16.922 1.00 65.81 224 LEU A C 1
ATOM 1833 O O . LEU A 1 224 ? 23.388 -3.937 -16.087 1.00 65.81 224 LEU A O 1
ATOM 1837 N N . PHE A 1 225 ? 24.983 -3.224 -17.500 1.00 69.50 225 PHE A N 1
ATOM 1838 C CA . PHE A 1 225 ? 25.939 -4.282 -17.174 1.00 69.50 225 PHE A CA 1
ATOM 1839 C C . PHE A 1 225 ? 26.370 -4.222 -15.703 1.00 69.50 225 PHE A C 1
ATOM 1841 O O . PHE A 1 225 ? 26.432 -5.252 -15.041 1.00 69.50 225 PHE A O 1
ATOM 1848 N N . HIS A 1 226 ? 26.583 -3.019 -15.156 1.00 76.56 226 HIS A N 1
ATOM 1849 C CA . HIS A 1 226 ? 26.912 -2.843 -13.739 1.00 76.56 226 HIS A CA 1
ATOM 1850 C C . HIS A 1 226 ? 25.783 -3.310 -12.815 1.00 76.56 226 HIS A C 1
ATOM 1852 O O . HIS A 1 226 ? 26.054 -3.986 -11.827 1.00 76.56 226 HIS A O 1
ATOM 1858 N N . VAL A 1 227 ? 24.526 -3.004 -13.154 1.00 75.69 227 VAL A N 1
ATOM 1859 C CA . VAL A 1 227 ? 23.363 -3.471 -12.382 1.00 75.69 227 VAL A CA 1
ATOM 1860 C C . VAL A 1 227 ? 23.223 -4.992 -12.462 1.00 75.69 227 VAL A C 1
ATOM 1862 O O . VAL A 1 227 ? 22.999 -5.627 -11.439 1.00 75.69 227 VAL A O 1
ATOM 1865 N N . ILE A 1 228 ? 23.396 -5.596 -13.644 1.00 77.31 228 ILE A N 1
ATOM 1866 C CA . ILE A 1 228 ? 23.343 -7.061 -13.799 1.00 77.31 228 ILE A CA 1
ATOM 1867 C C . ILE A 1 228 ? 24.437 -7.734 -12.963 1.00 77.31 228 ILE A C 1
ATOM 1869 O O . ILE A 1 228 ? 24.135 -8.657 -12.212 1.00 77.31 228 ILE A O 1
ATOM 1873 N N . ASN A 1 229 ? 25.674 -7.237 -13.022 1.00 81.06 229 ASN A N 1
ATOM 1874 C CA . ASN A 1 229 ? 26.767 -7.778 -12.213 1.00 81.06 229 ASN A CA 1
ATOM 1875 C C . ASN A 1 229 ? 26.494 -7.636 -10.710 1.00 81.06 229 ASN A C 1
ATOM 1877 O O . ASN A 1 229 ? 26.812 -8.539 -9.943 1.00 81.06 229 ASN A O 1
ATOM 1881 N N . ALA A 1 230 ? 25.890 -6.525 -10.281 1.00 84.75 230 ALA A N 1
ATOM 1882 C CA . ALA A 1 230 ? 25.509 -6.327 -8.887 1.00 84.75 230 ALA A CA 1
ATOM 1883 C C . ALA A 1 230 ? 24.420 -7.319 -8.439 1.00 84.75 230 ALA A C 1
ATOM 1885 O O . ALA A 1 230 ? 24.530 -7.898 -7.359 1.00 84.75 230 ALA A O 1
ATOM 1886 N N . ILE A 1 231 ? 23.431 -7.596 -9.300 1.00 82.62 231 ILE A N 1
ATOM 1887 C CA . ILE A 1 231 ? 22.417 -8.636 -9.059 1.00 82.62 231 ILE A CA 1
ATOM 1888 C C . ILE A 1 231 ? 23.082 -10.006 -8.924 1.00 82.62 231 ILE A C 1
ATOM 1890 O O . ILE A 1 231 ? 22.755 -10.758 -8.008 1.00 82.62 231 ILE A O 1
ATOM 1894 N N . GLU A 1 232 ? 24.013 -10.346 -9.816 1.00 81.75 232 GLU A N 1
ATOM 1895 C CA . GLU A 1 232 ? 24.742 -11.615 -9.745 1.00 81.75 232 GLU A CA 1
ATOM 1896 C C . GLU A 1 232 ? 25.532 -11.739 -8.437 1.00 81.75 232 GLU A C 1
ATOM 1898 O O . GLU A 1 232 ? 25.465 -12.779 -7.783 1.00 81.75 232 GLU A O 1
ATOM 1903 N N . GLN A 1 233 ? 26.216 -10.675 -8.008 1.00 85.12 233 GLN A N 1
ATOM 1904 C CA . GLN A 1 233 ? 26.942 -10.643 -6.734 1.00 85.12 233 GLN A CA 1
ATOM 1905 C C . GLN A 1 233 ? 26.010 -10.854 -5.536 1.00 85.12 233 GLN A C 1
ATOM 1907 O O . GLN A 1 233 ? 26.295 -11.693 -4.676 1.00 85.12 233 GLN A O 1
ATOM 1912 N N . ASP A 1 234 ? 24.877 -10.151 -5.501 1.00 83.00 234 ASP A N 1
ATOM 1913 C CA . ASP A 1 234 ? 23.881 -10.300 -4.440 1.00 83.00 234 ASP A CA 1
ATOM 1914 C C . ASP A 1 234 ? 23.317 -11.729 -4.407 1.00 83.00 234 ASP A C 1
ATOM 1916 O O . ASP A 1 234 ? 23.281 -12.356 -3.346 1.00 83.00 234 ASP A O 1
ATOM 1920 N N . LEU A 1 235 ? 22.955 -12.298 -5.562 1.00 81.88 235 LEU A N 1
ATOM 1921 C CA . LEU A 1 235 ? 22.439 -13.669 -5.658 1.00 81.88 235 LEU A CA 1
ATOM 1922 C C . LEU A 1 235 ? 23.472 -14.714 -5.219 1.00 81.88 235 LEU A C 1
ATOM 1924 O O . LEU A 1 235 ? 23.127 -15.642 -4.486 1.00 81.88 235 LEU A O 1
ATOM 1928 N N . VAL A 1 236 ? 24.738 -14.560 -5.616 1.00 79.19 236 VAL A N 1
ATOM 1929 C CA . VAL A 1 236 ? 25.834 -15.447 -5.189 1.00 79.19 236 VAL A CA 1
ATOM 1930 C C . VAL A 1 236 ? 26.046 -15.364 -3.675 1.00 79.19 236 VAL A C 1
ATOM 1932 O O . VAL A 1 236 ? 26.226 -16.397 -3.020 1.00 79.19 236 VAL A O 1
ATOM 1935 N N . SER A 1 237 ? 25.972 -14.161 -3.096 1.00 79.25 237 SER A N 1
ATOM 1936 C CA . SER A 1 237 ? 26.084 -13.972 -1.645 1.00 79.25 237 SER A CA 1
ATOM 1937 C C . SER A 1 237 ? 24.947 -14.673 -0.884 1.00 79.25 237 SER A C 1
ATOM 1939 O O . SER A 1 237 ? 25.195 -15.334 0.126 1.00 79.25 237 SER A O 1
ATOM 1941 N N . GLN A 1 238 ? 23.722 -14.636 -1.422 1.00 74.50 238 GLN A N 1
ATOM 1942 C CA . GLN A 1 238 ? 22.558 -15.325 -0.858 1.00 74.50 238 GLN A CA 1
ATOM 1943 C C . GLN A 1 238 ? 22.645 -16.847 -1.005 1.00 74.50 238 GLN A C 1
ATOM 1945 O O . GLN A 1 238 ? 22.267 -17.579 -0.094 1.00 74.50 238 GLN A O 1
ATOM 1950 N N . TRP A 1 239 ? 23.158 -17.356 -2.127 1.00 69.19 239 TRP A N 1
ATOM 1951 C CA . TRP A 1 239 ? 23.363 -18.799 -2.307 1.00 69.19 239 TRP A CA 1
ATOM 1952 C C . TRP A 1 239 ? 24.438 -19.363 -1.384 1.00 69.19 239 TRP A C 1
ATOM 1954 O O . TRP A 1 239 ? 24.346 -20.518 -0.975 1.00 69.19 239 TRP A O 1
ATOM 1964 N N . SER A 1 240 ? 25.415 -18.539 -1.014 1.00 65.62 240 SER A N 1
ATOM 1965 C CA . SER A 1 240 ? 26.461 -18.906 -0.057 1.00 65.62 240 SER A CA 1
ATOM 1966 C C . SER A 1 240 ? 25.969 -18.878 1.401 1.00 65.62 240 SER A C 1
ATOM 1968 O O . SER A 1 240 ? 26.617 -19.459 2.266 1.00 65.62 240 SER A O 1
ATOM 1970 N N . ASN A 1 241 ? 24.821 -18.242 1.679 1.00 59.25 241 ASN A N 1
ATOM 1971 C CA . ASN A 1 241 ? 24.174 -18.165 2.995 1.00 59.25 241 ASN A CA 1
ATOM 1972 C C . ASN A 1 241 ? 22.639 -18.304 2.858 1.00 59.25 241 ASN A C 1
ATOM 1974 O O . ASN A 1 241 ? 21.918 -17.301 2.865 1.00 59.25 241 ASN A O 1
ATOM 1978 N N . PRO A 1 242 ? 22.103 -19.535 2.741 1.00 55.62 242 PRO A N 1
ATOM 1979 C CA . PRO A 1 242 ? 20.700 -19.779 2.413 1.00 55.62 242 PRO A CA 1
ATOM 1980 C C . PRO A 1 242 ? 19.790 -19.585 3.638 1.00 55.62 242 PRO A C 1
ATOM 1982 O O . PRO A 1 242 ? 19.237 -20.540 4.175 1.00 55.62 242 PRO A O 1
ATOM 1985 N N . CYS A 1 243 ? 19.635 -18.347 4.109 1.00 52.44 243 CYS A N 1
ATOM 1986 C CA . CYS A 1 243 ? 18.731 -18.021 5.220 1.00 52.44 243 CYS A CA 1
ATOM 1987 C C . CYS A 1 243 ? 17.383 -17.440 4.746 1.00 52.44 243 CYS A C 1
ATOM 1989 O O . CYS A 1 243 ? 16.443 -17.333 5.528 1.00 52.44 243 CYS A O 1
ATOM 1991 N N . VAL A 1 244 ? 17.242 -17.093 3.460 1.00 52.56 244 VAL A N 1
ATOM 1992 C CA . VAL A 1 244 ? 16.027 -16.459 2.923 1.00 52.56 244 VAL A CA 1
ATOM 1993 C C . VAL A 1 244 ? 15.681 -17.074 1.568 1.00 52.56 244 VAL A C 1
ATOM 1995 O O . VAL A 1 244 ? 16.521 -17.147 0.676 1.00 52.56 244 VAL A O 1
ATOM 1998 N N . THR A 1 245 ? 14.440 -17.537 1.402 1.00 50.53 245 THR A N 1
ATOM 1999 C CA . THR A 1 245 ? 13.883 -17.949 0.102 1.00 50.53 245 THR A CA 1
ATOM 2000 C C . THR A 1 245 ? 12.920 -16.864 -0.383 1.00 50.53 245 THR A C 1
ATOM 2002 O O . THR A 1 245 ? 11.731 -16.927 -0.079 1.00 50.53 245 THR A O 1
ATOM 2005 N N . PRO A 1 246 ? 13.401 -15.828 -1.092 1.00 50.06 246 PRO A N 1
ATOM 2006 C CA . PRO A 1 246 ? 12.526 -14.759 -1.548 1.00 50.06 246 PRO A CA 1
ATOM 2007 C C . PRO A 1 246 ? 11.666 -15.216 -2.733 1.00 50.06 246 PRO A C 1
ATOM 2009 O O . PRO A 1 246 ? 12.124 -15.929 -3.631 1.00 50.06 246 PRO A O 1
ATOM 2012 N N . SER A 1 247 ? 10.413 -14.760 -2.768 1.00 47.81 247 SER A N 1
ATOM 2013 C CA . SER A 1 247 ? 9.591 -14.775 -3.976 1.00 47.81 247 SER A CA 1
ATOM 2014 C C . SER A 1 247 ? 10.014 -13.601 -4.867 1.00 47.81 247 SER A C 1
ATOM 2016 O O . SER A 1 247 ? 9.471 -12.501 -4.759 1.00 47.81 247 SER A O 1
ATOM 2018 N N . THR A 1 248 ? 11.020 -13.800 -5.716 1.00 46.38 248 THR A N 1
ATOM 2019 C CA . THR A 1 248 ? 11.541 -12.739 -6.593 1.00 46.38 248 THR A CA 1
ATOM 2020 C C . THR A 1 248 ? 10.790 -12.704 -7.924 1.00 46.38 248 THR A C 1
ATOM 2022 O O . THR A 1 248 ? 10.608 -13.733 -8.575 1.00 46.38 248 THR A O 1
ATOM 2025 N N . THR A 1 249 ? 10.390 -11.503 -8.352 1.00 48.19 249 THR A N 1
ATOM 2026 C CA . THR A 1 249 ? 9.850 -11.248 -9.697 1.00 48.19 249 THR A CA 1
ATOM 2027 C C . THR A 1 249 ? 10.930 -10.582 -10.543 1.00 48.19 249 THR A C 1
ATOM 2029 O O . THR A 1 249 ? 11.437 -9.530 -10.167 1.00 48.19 249 THR A O 1
ATOM 2032 N N . ILE A 1 250 ? 11.283 -11.180 -11.683 1.00 53.44 250 ILE A N 1
ATOM 2033 C CA . ILE A 1 250 ? 12.311 -10.660 -12.598 1.00 53.44 250 ILE A CA 1
ATOM 2034 C C . ILE A 1 250 ? 11.636 -10.181 -13.884 1.00 53.44 250 ILE A C 1
ATOM 2036 O O . ILE A 1 250 ? 10.949 -10.953 -14.553 1.00 53.44 250 ILE A O 1
ATOM 2040 N N . GLY A 1 251 ? 11.846 -8.912 -14.241 1.00 56.97 251 GLY A N 1
ATOM 2041 C CA . GLY A 1 251 ? 11.446 -8.348 -15.530 1.00 56.97 251 GLY A CA 1
ATOM 2042 C C . GLY A 1 251 ? 12.625 -8.295 -16.502 1.00 56.97 251 GLY A C 1
ATOM 2043 O O . GLY A 1 251 ? 13.663 -7.732 -16.173 1.00 56.97 251 GLY A O 1
ATOM 2044 N N . VAL A 1 252 ? 12.471 -8.845 -17.712 1.00 59.50 252 VAL A N 1
ATOM 2045 C CA . VAL A 1 252 ? 13.510 -8.824 -18.761 1.00 59.50 252 VAL A CA 1
ATOM 2046 C C . VAL A 1 252 ? 13.096 -7.862 -19.878 1.00 59.50 252 VAL A C 1
ATOM 2048 O O . VAL A 1 252 ? 12.130 -8.119 -20.597 1.00 59.50 252 VAL A O 1
ATOM 2051 N N . ILE A 1 253 ? 13.833 -6.759 -20.051 1.00 56.34 253 ILE A N 1
ATOM 2052 C CA . ILE A 1 253 ? 13.532 -5.697 -21.029 1.00 56.34 253 ILE A CA 1
ATOM 2053 C C . ILE A 1 253 ? 14.681 -5.576 -22.035 1.00 56.34 253 ILE A C 1
ATOM 2055 O O . ILE A 1 253 ? 15.849 -5.662 -21.681 1.00 56.34 253 ILE A O 1
ATOM 2059 N N . GLY A 1 254 ? 14.353 -5.378 -23.312 1.00 56.78 254 GLY A N 1
ATOM 2060 C CA . GLY A 1 254 ? 15.340 -5.210 -24.378 1.00 56.78 254 GLY A CA 1
ATOM 2061 C C . GLY A 1 254 ? 14.696 -5.183 -25.761 1.00 56.78 254 GLY A C 1
ATOM 2062 O O . GLY A 1 254 ? 13.536 -5.590 -25.913 1.00 56.78 254 GLY A O 1
ATOM 2063 N N . TYR A 1 255 ? 15.449 -4.740 -26.770 1.00 44.53 255 TYR A N 1
ATOM 2064 C CA . TYR A 1 255 ? 14.998 -4.650 -28.166 1.00 44.53 255 TYR A CA 1
ATOM 2065 C C . TYR A 1 255 ? 14.481 -5.991 -28.714 1.00 44.53 255 TYR A C 1
ATOM 2067 O O . TYR A 1 255 ? 14.703 -7.064 -28.142 1.00 44.53 255 TYR A O 1
ATOM 2075 N N . THR A 1 256 ? 13.725 -5.963 -29.809 1.00 51.28 256 THR A N 1
ATOM 2076 C CA . THR A 1 256 ? 13.276 -7.192 -30.481 1.00 51.28 256 THR A CA 1
ATOM 2077 C C . THR A 1 256 ? 14.479 -8.047 -30.895 1.00 51.28 256 THR A C 1
ATOM 2079 O O . THR A 1 256 ? 15.521 -7.518 -31.261 1.00 51.28 256 THR A O 1
ATOM 2082 N N . ASN A 1 257 ? 14.345 -9.373 -30.803 1.00 55.53 257 ASN A N 1
ATOM 2083 C CA . ASN A 1 257 ? 15.367 -10.364 -31.180 1.00 55.53 257 ASN A CA 1
ATOM 2084 C C . ASN A 1 257 ? 16.697 -10.364 -30.399 1.00 55.53 257 ASN A C 1
ATOM 2086 O O . ASN A 1 257 ? 17.607 -11.091 -30.774 1.00 55.53 257 ASN A O 1
ATOM 2090 N N . VAL A 1 258 ? 16.808 -9.673 -29.259 1.00 56.69 258 VAL A N 1
ATOM 2091 C CA . VAL A 1 258 ? 18.025 -9.718 -28.407 1.00 56.69 258 VAL A CA 1
ATOM 2092 C C . VAL A 1 258 ? 18.151 -10.977 -27.527 1.00 56.69 258 VAL A C 1
ATOM 2094 O O . VAL A 1 258 ? 18.916 -10.993 -26.573 1.00 56.69 258 VAL A O 1
ATOM 2097 N N . GLY A 1 259 ? 17.365 -12.026 -27.790 1.00 60.00 259 GLY A N 1
ATOM 2098 C CA . GLY A 1 259 ? 17.473 -13.298 -27.057 1.00 60.00 259 GLY A CA 1
ATOM 2099 C C . GLY A 1 259 ? 16.761 -13.369 -25.697 1.00 60.00 259 GLY A C 1
ATOM 2100 O O . GLY A 1 259 ? 16.996 -14.311 -24.946 1.00 60.00 259 GLY A O 1
ATOM 2101 N N . LYS A 1 260 ? 15.847 -12.437 -25.375 1.00 72.94 260 LYS A N 1
ATOM 2102 C CA . LYS A 1 260 ? 15.073 -12.452 -24.108 1.00 72.94 260 LYS A CA 1
ATOM 2103 C C . LYS A 1 260 ? 14.340 -13.777 -23.862 1.00 72.94 260 LYS A C 1
ATOM 2105 O O . LYS A 1 260 ? 14.412 -14.330 -22.771 1.00 72.94 260 LYS A O 1
ATOM 2110 N N . SER A 1 261 ? 13.660 -14.302 -24.880 1.00 65.50 261 SER A N 1
ATOM 2111 C CA . SER A 1 261 ? 12.931 -15.573 -24.777 1.00 65.50 261 SER A CA 1
ATOM 2112 C C . SER A 1 261 ? 13.879 -16.757 -24.588 1.00 65.50 261 SER A C 1
ATOM 2114 O O . SER A 1 261 ? 13.579 -17.665 -23.824 1.00 65.50 261 SER A O 1
ATOM 2116 N N . SER A 1 262 ? 15.057 -16.723 -25.217 1.00 67.56 262 SER A N 1
ATOM 2117 C CA . SER A 1 262 ? 16.095 -17.740 -25.028 1.00 67.56 262 SER A CA 1
ATOM 2118 C C . SER A 1 262 ? 16.632 -17.740 -23.595 1.00 67.56 262 SER A C 1
ATOM 2120 O O . SER A 1 262 ? 16.811 -18.812 -23.022 1.00 67.56 262 SER A O 1
ATOM 2122 N N . LEU A 1 263 ? 16.827 -16.559 -22.996 1.00 66.19 263 LEU A N 1
ATOM 2123 C CA . LEU A 1 263 ? 17.220 -16.413 -21.592 1.00 66.19 263 LEU A CA 1
ATOM 2124 C C . LEU A 1 263 ? 16.160 -16.999 -20.645 1.00 66.19 263 LEU A C 1
ATOM 2126 O O . LEU A 1 263 ? 16.495 -17.795 -19.771 1.00 66.19 263 LEU A O 1
ATOM 2130 N N . LEU A 1 264 ? 14.881 -16.661 -20.851 1.00 70.62 264 LEU A N 1
ATOM 2131 C CA . LEU A 1 264 ? 13.775 -17.188 -20.040 1.00 70.62 264 LEU A CA 1
ATOM 2132 C C . LEU A 1 264 ? 13.641 -18.710 -20.170 1.00 70.62 264 LEU A C 1
ATOM 2134 O O . LEU A 1 264 ? 13.581 -19.405 -19.160 1.00 70.62 264 LEU A O 1
ATOM 2138 N N . ASN A 1 265 ? 13.672 -19.239 -21.395 1.00 68.50 265 ASN A N 1
ATOM 2139 C CA . ASN A 1 265 ? 13.605 -20.681 -21.639 1.00 68.50 265 ASN A CA 1
ATOM 2140 C C . ASN A 1 265 ? 14.776 -21.415 -20.963 1.00 68.50 265 ASN A C 1
ATOM 2142 O O . ASN A 1 265 ? 14.595 -22.501 -20.416 1.00 68.50 265 ASN A O 1
ATOM 2146 N N . ARG A 1 266 ? 15.967 -20.803 -20.928 1.00 62.62 266 ARG A N 1
ATOM 2147 C CA . ARG A 1 266 ? 17.133 -21.371 -20.241 1.00 62.62 266 ARG A CA 1
ATOM 2148 C C . ARG A 1 266 ? 16.972 -21.380 -18.722 1.00 62.62 266 ARG A C 1
ATOM 2150 O O . ARG A 1 266 ? 17.306 -22.384 -18.099 1.00 62.62 266 ARG A O 1
ATOM 2157 N N . LEU A 1 267 ? 16.437 -20.304 -18.140 1.00 60.97 267 LEU A N 1
ATOM 2158 C CA . LEU A 1 267 ? 16.123 -20.224 -16.706 1.00 60.97 267 LEU A CA 1
ATOM 2159 C C . LEU A 1 267 ? 15.051 -21.239 -16.287 1.00 60.97 267 LEU A C 1
ATOM 2161 O O . LEU A 1 267 ? 15.090 -21.742 -15.168 1.00 60.97 267 LEU A O 1
ATOM 2165 N N . LEU A 1 268 ? 14.137 -21.586 -17.196 1.00 63.06 268 LEU A N 1
ATOM 2166 C CA . LEU A 1 268 ? 13.142 -22.647 -17.017 1.00 63.06 268 LEU A CA 1
ATOM 2167 C C . LEU A 1 268 ? 13.698 -24.065 -17.258 1.00 63.06 268 LEU A C 1
ATOM 2169 O O . LEU A 1 268 ? 12.954 -25.037 -17.180 1.00 63.06 268 LEU A O 1
ATOM 2173 N N . GLY A 1 269 ? 14.996 -24.209 -17.550 1.00 56.69 269 GLY A N 1
ATOM 2174 C CA . GLY A 1 269 ? 15.642 -25.506 -17.766 1.00 56.69 269 GLY A CA 1
ATOM 2175 C C . GLY A 1 269 ? 15.420 -26.116 -19.154 1.00 56.69 269 GLY A C 1
ATOM 2176 O O . GLY A 1 269 ? 15.817 -27.261 -19.383 1.00 56.69 269 GLY A O 1
ATOM 2177 N N . MET A 1 270 ? 14.840 -25.374 -20.102 1.00 64.69 270 MET A N 1
ATOM 2178 C CA . MET A 1 270 ? 14.604 -25.858 -21.463 1.00 64.69 270 MET A CA 1
ATOM 2179 C C . MET A 1 270 ? 15.914 -25.856 -22.262 1.00 64.69 270 MET A C 1
ATOM 2181 O O . MET A 1 270 ? 16.653 -24.865 -22.314 1.00 64.69 270 MET A O 1
ATOM 2185 N N . LYS A 1 271 ? 16.232 -26.997 -22.883 1.00 52.50 271 LYS A N 1
ATOM 2186 C CA . LYS A 1 271 ? 17.495 -27.206 -23.614 1.00 52.50 271 LYS A CA 1
ATOM 2187 C C . LYS A 1 271 ? 17.364 -27.008 -25.128 1.00 52.50 271 LYS A C 1
ATOM 2189 O O . LYS A 1 271 ? 18.392 -26.855 -25.782 1.00 52.50 271 LYS A O 1
ATOM 2194 N N . SER A 1 272 ? 16.144 -26.970 -25.670 1.00 53.97 272 SER A N 1
ATOM 2195 C CA . SER A 1 272 ? 15.862 -26.846 -27.105 1.00 53.97 272 SER A CA 1
ATOM 2196 C C . SER A 1 272 ? 14.698 -25.876 -27.354 1.00 53.97 272 SER A C 1
ATOM 2198 O O . SER A 1 272 ? 13.735 -25.853 -26.598 1.00 53.97 272 SER A O 1
ATOM 2200 N N . LEU A 1 273 ? 14.789 -25.064 -28.414 1.00 52.16 273 LEU A N 1
ATOM 2201 C CA . LEU A 1 273 ? 13.747 -24.108 -28.829 1.00 52.16 273 LEU A CA 1
ATOM 2202 C C . LEU A 1 273 ? 12.583 -24.768 -29.595 1.00 52.16 273 LEU A C 1
ATOM 2204 O O . LEU A 1 273 ? 11.667 -24.064 -30.008 1.00 52.16 273 LEU A O 1
ATOM 2208 N N . ASN A 1 274 ? 12.627 -26.090 -29.784 1.00 55.03 274 ASN A N 1
ATOM 2209 C CA . ASN A 1 274 ? 11.609 -26.860 -30.503 1.00 55.03 274 ASN A CA 1
ATOM 2210 C C . ASN A 1 274 ? 10.531 -27.440 -29.578 1.00 55.03 274 ASN A C 1
ATOM 2212 O O . ASN A 1 274 ? 9.660 -28.161 -30.052 1.00 55.03 274 ASN A O 1
ATOM 2216 N N . ASP A 1 275 ? 10.602 -27.178 -28.273 1.00 52.00 275 ASP A N 1
ATOM 2217 C CA . ASP A 1 275 ? 9.562 -27.624 -27.355 1.00 52.00 275 ASP A CA 1
ATOM 2218 C C . ASP A 1 275 ? 8.318 -26.752 -27.561 1.00 52.00 275 ASP A C 1
ATOM 2220 O O . ASP A 1 275 ? 8.382 -25.531 -27.415 1.00 52.00 275 ASP A O 1
ATOM 2224 N N . ASP A 1 276 ? 7.167 -27.377 -27.821 1.00 49.97 276 ASP A N 1
ATOM 2225 C CA . ASP A 1 276 ? 5.847 -26.729 -27.956 1.00 49.97 276 ASP A CA 1
ATOM 2226 C C . ASP A 1 276 ? 5.411 -25.936 -26.697 1.00 49.97 276 ASP A C 1
ATOM 2228 O O . ASP A 1 276 ? 4.356 -25.304 -26.669 1.00 49.97 276 ASP A O 1
ATOM 2232 N N . GLN A 1 277 ? 6.230 -25.962 -25.640 1.00 47.41 277 GLN A N 1
ATOM 2233 C CA . GLN A 1 277 ? 6.096 -25.201 -24.397 1.00 47.41 277 GLN A CA 1
ATOM 2234 C C . GLN A 1 277 ? 6.993 -23.949 -24.338 1.00 47.41 277 GLN A C 1
ATOM 2236 O O . GLN A 1 277 ? 7.049 -23.285 -23.301 1.00 47.41 277 GLN A O 1
ATOM 2241 N N . ALA A 1 278 ? 7.721 -23.622 -25.410 1.00 51.06 278 ALA A N 1
ATOM 2242 C CA . ALA A 1 278 ? 8.547 -22.421 -25.475 1.00 51.06 278 ALA A CA 1
ATOM 2243 C C . ALA A 1 278 ? 7.702 -21.157 -25.240 1.00 51.06 278 ALA A C 1
ATOM 2245 O O . ALA A 1 278 ? 6.559 -21.060 -25.692 1.00 51.06 278 ALA A O 1
ATOM 2246 N N . ALA A 1 279 ? 8.275 -20.161 -24.552 1.00 52.47 279 ALA A N 1
ATOM 2247 C CA . ALA A 1 279 ? 7.585 -18.897 -24.307 1.00 52.47 279 ALA A CA 1
ATOM 2248 C C . ALA A 1 279 ? 7.065 -18.297 -25.638 1.00 52.47 279 ALA A C 1
ATOM 2250 O O . ALA A 1 279 ? 7.866 -18.114 -26.559 1.00 52.47 279 ALA A O 1
ATOM 2251 N N . PRO A 1 280 ? 5.757 -17.991 -25.771 1.00 49.09 280 PRO A N 1
ATOM 2252 C CA . PRO A 1 280 ? 5.139 -17.614 -27.037 1.00 49.09 280 PRO A CA 1
ATOM 2253 C C . PRO A 1 280 ? 5.775 -16.343 -27.608 1.00 49.09 280 PRO A C 1
ATOM 2255 O O . PRO A 1 280 ? 5.653 -15.249 -27.052 1.00 49.09 280 PRO A O 1
ATOM 2258 N N . ILE A 1 281 ? 6.462 -16.496 -28.742 1.00 45.31 281 ILE A N 1
ATOM 2259 C CA . ILE A 1 281 ? 7.097 -15.405 -29.482 1.00 45.31 281 ILE A CA 1
ATOM 2260 C C . ILE A 1 281 ? 6.088 -14.894 -30.513 1.00 45.31 281 ILE A C 1
ATOM 2262 O O . ILE A 1 281 ? 6.026 -15.368 -31.643 1.00 45.31 281 ILE A O 1
ATOM 2266 N N . GLY A 1 282 ? 5.263 -13.925 -30.120 1.00 41.06 282 GLY A N 1
ATOM 2267 C CA . GLY A 1 282 ? 4.490 -13.143 -31.081 1.00 41.06 282 GLY A CA 1
ATOM 2268 C C . GLY A 1 282 ? 5.414 -12.184 -31.833 1.00 41.06 282 GLY A C 1
ATOM 2269 O O . GLY A 1 282 ? 6.083 -11.355 -31.214 1.00 41.06 282 GLY A O 1
ATOM 2270 N N . ASN A 1 283 ? 5.455 -12.278 -33.164 1.00 36.91 283 ASN A N 1
ATOM 2271 C CA . ASN A 1 283 ? 6.094 -11.271 -34.007 1.00 36.91 283 ASN A CA 1
ATOM 2272 C C . ASN A 1 283 ? 5.348 -9.941 -33.831 1.00 36.91 283 ASN A C 1
ATOM 2274 O O . ASN A 1 283 ? 4.202 -9.811 -34.246 1.00 36.91 283 ASN A O 1
ATOM 2278 N N . MET A 1 284 ? 6.037 -8.962 -33.248 1.00 38.78 284 MET A N 1
ATOM 2279 C CA . MET A 1 284 ? 5.581 -7.625 -32.849 1.00 38.78 284 MET A CA 1
ATOM 2280 C C . MET A 1 284 ? 5.058 -7.497 -31.413 1.00 38.78 284 MET A C 1
ATOM 2282 O O . MET A 1 284 ? 4.042 -8.064 -31.023 1.00 38.78 284 MET A O 1
ATOM 2286 N N . LYS A 1 285 ? 5.729 -6.574 -30.709 1.00 36.50 285 LYS A N 1
ATOM 2287 C CA . LYS A 1 285 ? 5.604 -6.132 -29.312 1.00 36.50 285 LYS A CA 1
ATOM 2288 C C . LYS A 1 285 ? 6.520 -6.877 -28.346 1.00 36.50 285 LYS A C 1
ATOM 2290 O O . LYS A 1 285 ? 6.610 -8.097 -28.329 1.00 36.50 285 LYS A O 1
ATOM 2295 N N . THR A 1 286 ? 7.232 -6.076 -27.556 1.00 36.28 286 THR A N 1
ATOM 2296 C CA . THR A 1 286 ? 7.985 -6.472 -26.368 1.00 36.28 286 THR A CA 1
ATOM 2297 C C . THR A 1 286 ? 7.199 -7.528 -25.598 1.00 36.28 286 THR A C 1
ATOM 2299 O O . THR A 1 286 ? 6.105 -7.268 -25.104 1.00 36.28 286 THR A O 1
ATOM 2302 N N . THR A 1 287 ? 7.729 -8.746 -25.556 1.00 36.22 287 THR A N 1
ATOM 2303 C CA . THR A 1 287 ? 7.116 -9.859 -24.839 1.00 36.22 287 THR A CA 1
ATOM 2304 C C . THR A 1 287 ? 7.422 -9.671 -23.358 1.00 36.22 287 THR A C 1
ATOM 2306 O O . THR A 1 287 ? 8.577 -9.778 -22.949 1.00 36.22 287 THR A O 1
ATOM 2309 N N . TYR A 1 288 ? 6.405 -9.328 -22.571 1.00 38.66 288 TYR A N 1
ATOM 2310 C CA . TYR A 1 288 ? 6.508 -9.239 -21.117 1.00 38.66 288 TYR A CA 1
ATOM 2311 C C . TYR A 1 288 ? 6.049 -10.572 -20.526 1.00 38.66 288 TYR A C 1
ATOM 2313 O O . TYR A 1 288 ? 4.884 -10.937 -20.664 1.00 38.66 288 TYR A O 1
ATOM 2321 N N . PHE A 1 289 ? 6.964 -11.293 -19.881 1.00 35.44 289 PHE A N 1
ATOM 2322 C CA . PHE A 1 289 ? 6.652 -12.499 -19.117 1.00 35.44 289 PHE A CA 1
ATOM 2323 C C . PHE A 1 289 ? 6.956 -12.236 -17.646 1.00 35.44 289 PHE A C 1
ATOM 2325 O O . PHE A 1 289 ? 8.107 -12.012 -17.282 1.00 35.44 289 PHE A O 1
ATOM 2332 N N . ALA A 1 290 ? 5.922 -12.254 -16.807 1.00 35.84 290 ALA A N 1
ATOM 2333 C CA . ALA A 1 290 ? 6.092 -12.357 -15.367 1.00 35.84 290 ALA A CA 1
ATOM 2334 C C . ALA A 1 290 ? 6.154 -13.849 -15.025 1.00 35.84 290 ALA A C 1
ATOM 2336 O O . ALA A 1 290 ? 5.169 -14.562 -15.217 1.00 35.84 290 ALA A O 1
ATOM 2337 N N . LEU A 1 291 ? 7.306 -14.332 -14.561 1.00 36.03 291 LEU A N 1
ATOM 2338 C CA . LEU A 1 291 ? 7.430 -15.681 -14.012 1.00 36.03 291 LEU A CA 1
ATOM 2339 C C . LEU A 1 291 ? 7.280 -15.600 -12.488 1.00 36.03 291 LEU A C 1
ATOM 2341 O O . LEU A 1 291 ? 8.188 -15.097 -11.824 1.00 36.03 291 LEU A O 1
ATOM 2345 N N . PRO A 1 292 ? 6.159 -16.064 -11.908 1.00 35.00 292 PRO A N 1
ATOM 2346 C CA . PRO A 1 292 ? 6.061 -16.227 -10.468 1.00 35.00 292 PRO A CA 1
ATOM 2347 C C . PRO A 1 292 ? 6.899 -17.441 -10.048 1.00 35.00 292 PRO A C 1
ATOM 2349 O O . PRO A 1 292 ? 6.519 -18.587 -10.284 1.00 35.00 292 PRO A O 1
ATOM 2352 N N . PHE A 1 293 ? 8.043 -17.206 -9.405 1.00 35.12 293 PHE A N 1
ATOM 2353 C CA . PHE A 1 293 ? 8.795 -18.276 -8.752 1.00 35.12 293 PHE A CA 1
ATOM 2354 C C . PHE A 1 293 ? 8.102 -18.657 -7.445 1.00 35.12 293 PHE A C 1
ATOM 2356 O O . PHE A 1 293 ? 8.319 -18.045 -6.403 1.00 35.12 293 PHE A O 1
ATOM 2363 N N . ASN A 1 294 ? 7.262 -19.688 -7.497 1.00 35.38 294 ASN A N 1
ATOM 2364 C CA . ASN A 1 294 ? 6.714 -20.319 -6.304 1.00 35.38 294 ASN A CA 1
ATOM 2365 C C . ASN A 1 294 ? 7.573 -21.555 -5.996 1.00 35.38 294 ASN A C 1
ATOM 2367 O O . ASN A 1 294 ? 7.304 -22.648 -6.495 1.00 35.38 294 ASN A O 1
ATOM 2371 N N . ARG A 1 295 ? 8.671 -21.385 -5.245 1.00 38.94 295 ARG A N 1
ATOM 2372 C CA . ARG A 1 295 ? 9.489 -22.524 -4.793 1.00 38.94 295 ARG A CA 1
ATOM 2373 C C . ARG A 1 295 ? 8.692 -23.308 -3.749 1.00 38.94 295 ARG A C 1
ATOM 2375 O O . ARG A 1 295 ? 8.700 -22.953 -2.578 1.00 38.94 295 ARG A O 1
ATOM 2382 N N . LYS A 1 296 ? 7.985 -24.359 -4.177 1.00 33.53 296 LYS A N 1
ATOM 2383 C CA . LYS A 1 296 ? 7.271 -25.265 -3.264 1.00 33.53 296 LYS A CA 1
ATOM 2384 C C . LYS A 1 296 ? 8.141 -26.371 -2.663 1.00 33.53 296 LYS A C 1
ATOM 2386 O O . LYS A 1 296 ? 7.685 -27.004 -1.721 1.00 33.53 296 LYS A O 1
ATOM 2391 N N . GLU A 1 297 ? 9.372 -26.583 -3.128 1.00 31.25 297 GLU A N 1
ATOM 2392 C CA . GLU A 1 297 ? 10.234 -27.645 -2.593 1.00 31.25 297 GLU A CA 1
ATOM 2393 C C . GLU A 1 297 ? 11.705 -27.204 -2.498 1.00 31.25 297 GLU A C 1
ATOM 2395 O O . GLU A 1 297 ? 12.209 -26.545 -3.416 1.00 31.25 297 GLU A O 1
ATOM 2400 N N . PRO A 1 298 ? 12.415 -27.546 -1.405 1.00 34.88 298 PRO A N 1
ATOM 2401 C CA . PRO A 1 298 ? 13.863 -27.417 -1.341 1.00 34.88 298 PRO A CA 1
ATOM 2402 C C . PRO A 1 298 ? 14.502 -28.507 -2.211 1.00 34.88 298 PRO A C 1
ATOM 2404 O O . PRO A 1 298 ? 14.164 -29.685 -2.095 1.00 34.88 298 PRO A O 1
ATOM 2407 N N . LEU A 1 299 ? 15.432 -28.119 -3.088 1.00 37.25 299 LEU A N 1
ATOM 2408 C CA . LEU A 1 299 ? 16.207 -29.072 -3.878 1.00 37.25 299 LEU A CA 1
ATOM 2409 C C . LEU A 1 299 ? 17.035 -29.952 -2.937 1.00 37.25 299 LEU A C 1
ATOM 2411 O O . LEU A 1 299 ? 17.868 -29.467 -2.172 1.00 37.25 299 LEU A O 1
ATOM 2415 N N . ILE A 1 300 ? 16.772 -31.252 -3.017 1.00 33.75 300 ILE A N 1
ATOM 2416 C CA . ILE A 1 300 ? 17.563 -32.317 -2.415 1.00 33.75 300 ILE A CA 1
ATOM 2417 C C . ILE A 1 300 ? 19.018 -32.141 -2.865 1.00 33.75 300 ILE A C 1
ATOM 2419 O O . ILE A 1 300 ? 19.310 -32.091 -4.061 1.00 33.75 300 ILE A O 1
ATOM 2423 N N . TYR A 1 301 ? 19.925 -32.044 -1.893 1.00 30.91 301 TYR A N 1
ATOM 2424 C CA . TYR A 1 301 ? 21.363 -32.110 -2.120 1.00 30.91 301 TYR A CA 1
ATOM 2425 C C . TYR A 1 301 ? 21.707 -33.454 -2.771 1.00 30.91 301 TYR A C 1
ATOM 2427 O O . TYR A 1 301 ? 21.560 -34.503 -2.145 1.00 30.91 301 TYR A O 1
ATOM 2435 N N . HIS A 1 302 ? 22.234 -33.430 -3.992 1.00 29.56 302 HIS A N 1
ATOM 2436 C CA . HIS A 1 302 ? 23.159 -34.473 -4.416 1.00 29.56 302 HIS A CA 1
ATOM 2437 C C . HIS A 1 302 ? 24.569 -33.968 -4.133 1.00 29.56 302 HIS A C 1
ATOM 2439 O O . HIS A 1 302 ? 25.093 -33.102 -4.828 1.00 29.56 302 HIS A O 1
ATOM 2445 N N . SER A 1 303 ? 25.133 -34.485 -3.046 1.00 31.12 303 SER A N 1
ATOM 2446 C CA . SER A 1 303 ? 26.554 -34.422 -2.730 1.00 31.12 303 SER A CA 1
ATOM 2447 C C . SER A 1 303 ? 27.381 -34.965 -3.899 1.00 31.12 303 SER A C 1
ATOM 2449 O O . SER A 1 303 ? 27.156 -36.104 -4.321 1.00 31.12 303 SER A O 1
ATOM 2451 N N . ILE A 1 304 ? 28.337 -34.168 -4.375 1.00 31.94 304 ILE A N 1
ATOM 2452 C CA . ILE A 1 304 ? 29.569 -34.643 -5.018 1.00 31.94 304 ILE A CA 1
ATOM 2453 C C . ILE A 1 304 ? 30.700 -34.328 -4.048 1.00 31.94 304 ILE A C 1
ATOM 2455 O O . ILE A 1 304 ? 30.700 -33.185 -3.535 1.00 31.94 304 ILE A O 1
#

Sequence (304 aa):
ENSACIMCLGSFGIIDETIPRQCTNEKCRQKFCSKCVSHIRIYNGNNRPFQCMYCLKEYPIDCYPEEINILKQQIWNDKLIKYGIERTKHLLTTNCDLKELHFDIDCRRRQLLSLFSTHKRICKETHANQTDVEIENMINQLSNIILHLKSHASNSLELYKMLYGQAISMPDSDDIGSLYIRLCEQLSVNITNDEFSNIFPNTHEKMNDWMYEHAVGEEFQPKLFHVINAIEQDLVSQWSNPCVTPSTTIGVIGYTNVGKSSLLNRLLGMKSLNDDQAAPIGNMKT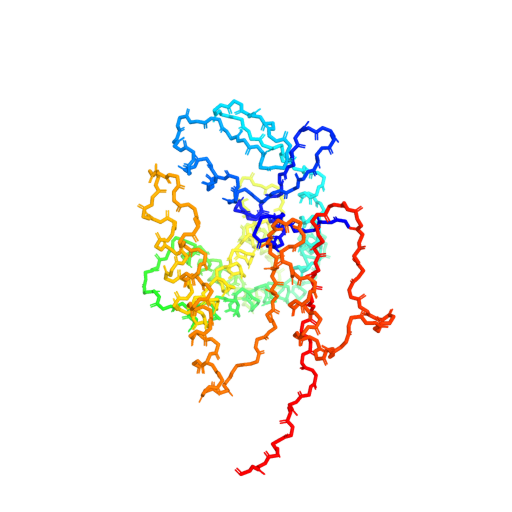TYFALPFNRKEPLIYHSI

Radius of gyration: 23.89 Å; chains: 1; bounding box: 55×57×67 Å

pLDDT: mean 76.5, std 19.03, range [29.56, 97.94]

Foldseek 3Di:
DDQAAPPPRHGAALAQQRFWFFDPPPVGRHIHGNVVQVLQCVLLPLQAFRADPGPRDTDHSPDTGHGPVVSSVVRVVVLCVVLVVVLLVCPLPDDDALVSLLVSLVSLLVLLVVLLVLLVVLDPDPDDDPLNVLSVQLNVLSVVLNVVCVVDPPDCSNVSSVSQQVSQDDPPDPDGNPNSSNSSVVSVVSSVVSVCCVLQVQLVVLVVCVSPVDSDDDPPPVSVVSNVVSNVVSVVVCVVPVPDDDFDKDWDDDDPPPCSQVVVCVVVVHPDPPPPPRDDDDDDDDDTDTDGPPCPDDDDDDDD

Secondary structure (DSSP, 8-state):
---B-TTT-PBP-SSGGG-EEE-S-TTT--EEEHHHHHHHHHHT-TTSPEE-TTT--EE-TT--SEE-HHHHHHHHHHHHHHTTHHHHHHHHHS---HHHHHHHHHHHHHHHHHHHHHHHHH-------HHHHHHHHHHHHHHHHHHHHHH--SS-HHHHHHHHHHHHS-TT--STTHHHHHHHHHHHHHHHHHHHHHHSHHHHHHHHHHHHH-SS-S--HHHHHHHHHHHHHHHHHHHHS-------------STTSSHHHHHHHHTT---TT-TTS----SSS-----------SPPPP---